Protein AF-0000000067716753 (afdb_homodimer)

Organism: Borreliella burgdorferi (strain ATCC 35210 / DSM 4680 / CIP 102532 / B31) (NCBI:txid224326)

Sequence (218 aa):
MELNEYQEKAKKTAKYKNKKEELILTTLGLAGETGEVVEKIKKLGRDKNYIIDDEYLISIKKELGDVLWYLSSLSNNLGITLEDVALTNLKKIQKRHENGTINGEGDDRMELNEYQEKAKKTAKYKNKKEELILTTLGLAGETGEVVEKIKKLGRDKNYIIDDEYLISIKKELGDVLWYLSSLSNNLGITLEDVALTNLKKIQKRHENGTINGEGDDR

pLDDT: mean 90.3, std 17.42, range [23.06, 98.94]

Secondary structure (DSSP, 8-state):
-BHHHHHHHH------SSHHHHHHHHHHHHHHHHHHHHHHHHHHHHHHTT---HHHHHHHHHHHHHHHHHHHHHHHHTT--HHHHHHHHHHHHHHHHHTT--SSS----/-BHHHHHHHH------SSHHHHHHHHHHHHHHHHHHHHHHHHHHHHHHTT---HHHHHHHHHHHHHHHHHHHHHHHHTT--HHHHHHHHHHHHHHHHHTT--SSS----

Solvent-accessible surface area (backbone atoms only — not comparable to full-atom values): 11950 Å² total; per-residue (Å²): 105,36,35,52,57,49,43,60,72,63,55,69,86,73,83,59,93,42,70,63,54,42,53,50,53,33,44,52,46,30,50,50,29,40,49,51,43,48,49,53,53,54,45,32,46,74,74,44,73,61,57,84,48,71,68,54,52,55,56,50,38,52,32,52,12,47,29,52,46,27,52,40,49,41,29,51,76,68,75,41,55,53,45,57,24,50,51,53,34,51,52,52,52,50,52,29,54,72,67,68,53,63,66,90,72,86,63,95,115,104,36,34,52,57,48,42,62,72,62,56,69,88,73,85,60,94,42,71,63,53,43,55,50,53,33,46,52,46,28,50,49,31,41,48,51,41,46,50,53,53,52,46,32,45,74,74,44,73,62,57,85,49,71,69,56,51,56,56,50,38,52,33,50,13,47,29,50,48,25,52,41,50,43,29,53,78,71,73,42,54,52,47,57,26,50,51,53,32,50,52,52,51,51,52,32,55,72,66,69,55,64,62,90,74,87,63,96,116

Nearest PDB structures (foldseek):
  2oig-assembly1_C  TM=6.784E-01  e=2.128E-02  Mus musculus
  3q84-assembly2_G  TM=6.202E-01  e=8.490E+00  Homo sapiens
  1i49-assembly1_B  TM=3.592E-01  e=4.391E+00  Homo sapiens
  6ixe-assembly1_A  TM=3.570E-01  e=8.036E+00  Homo sapiens
  2oig-assembly1_C  TM=6.785E-01  e=2.128E-02  Mus musculus

InterPro domains:
  IPR004518 NTP pyrophosphohydrolase MazG-like domain [PF03819] (26-99)
  IPR011379 NTP Pyrophosphohydrolase MazG-related, GP37 [PIRSF006639] (1-109)
  IPR011379 NTP Pyrophosphohydrolase MazG-related, GP37 [cd11541] (5-97)

Foldseek 3Di:
DDQQVCLVVLADPDDDPDLVRQLVVLVVQLVVLVVVLVVLQVCCCVPPVVDDDPVSVVVNVVSVVSNSSSVSSNCVSVVHGRVNVVVVVVVVCVVCVVVVVNDPDPPPD/DDQQVCLVVLADPDDDPDLVRQLVVLVVQLVVLVVVLVVLQVCCCVPPVVDDDPVSVVVNVVSVVSNSSSVSSNCVSVVHGRVNVVVVVVVVCVVCVVVVVNDPDPPPD

Radius of gyration: 16.97 Å; Cα contacts (8 Å, |Δi|>4): 220; chains: 2; bounding box: 51×44×36 Å

Structure (mmCIF, N/CA/C/O backbone):
data_AF-0000000067716753-model_v1
#
loop_
_entity.id
_entity.type
_entity.pdbx_description
1 polymer 'Gene 37 protein (Gp37)'
#
loop_
_atom_site.group_PDB
_atom_site.id
_atom_site.type_symbol
_atom_site.label_atom_id
_atom_site.label_alt_id
_atom_site.label_comp_id
_atom_site.label_asym_id
_atom_site.label_entity_id
_atom_site.label_seq_id
_atom_site.pdbx_PDB_ins_code
_atom_site.Cartn_x
_atom_site.Cartn_y
_atom_site.Cartn_z
_atom_site.occupancy
_atom_site.B_iso_or_equiv
_atom_site.auth_seq_id
_atom_site.auth_comp_id
_atom_site.auth_asym_id
_atom_site.auth_atom_id
_atom_site.pdbx_PDB_model_num
ATOM 1 N N . MET A 1 1 ? -5.422 4.445 -16.078 1 97.31 1 MET A N 1
ATOM 2 C CA . MET A 1 1 ? -5.707 5.488 -15.094 1 97.31 1 MET A CA 1
ATOM 3 C C . MET A 1 1 ? -4.418 6.012 -14.469 1 97.31 1 MET A C 1
ATOM 5 O O . MET A 1 1 ? -3.506 5.234 -14.172 1 97.31 1 MET A O 1
ATOM 9 N N . GLU A 1 2 ? -4.375 7.305 -14.297 1 98.62 2 GLU A N 1
ATOM 10 C CA . GLU A 1 2 ? -3.197 7.902 -13.672 1 98.62 2 GLU A CA 1
ATOM 11 C C . GLU A 1 2 ? -3.229 7.738 -12.156 1 98.62 2 GLU A C 1
ATOM 13 O O . GLU A 1 2 ? -4.301 7.73 -11.547 1 98.62 2 GLU A O 1
ATOM 18 N N . LEU A 1 3 ? -2.029 7.676 -11.578 1 98.81 3 LEU A N 1
ATOM 19 C CA . LEU A 1 3 ? -1.902 7.566 -10.125 1 98.81 3 LEU A CA 1
ATOM 20 C C . LEU A 1 3 ? -2.65 8.695 -9.43 1 98.81 3 LEU A C 1
ATOM 22 O O . LEU A 1 3 ? -3.447 8.453 -8.523 1 98.81 3 LEU A O 1
ATOM 26 N N . ASN A 1 4 ? -2.463 9.984 -9.891 1 98.62 4 ASN A N 1
ATOM 27 C CA . ASN A 1 4 ? -3.102 11.133 -9.25 1 98.62 4 ASN A CA 1
ATOM 28 C C . ASN A 1 4 ? -4.602 11.156 -9.523 1 98.62 4 ASN A C 1
ATOM 30 O O . ASN A 1 4 ?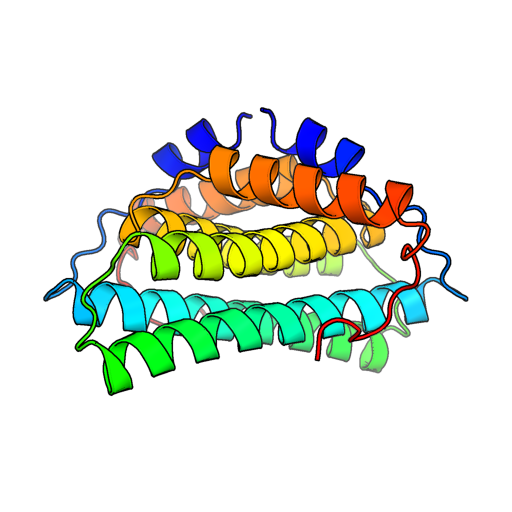 -5.379 11.633 -8.688 1 98.62 4 ASN A O 1
ATOM 34 N N . GLU A 1 5 ? -5.008 10.711 -10.648 1 98.38 5 GLU A N 1
ATOM 35 C CA . GLU A 1 5 ? -6.434 10.586 -10.93 1 98.38 5 GLU A CA 1
ATOM 36 C C . GLU A 1 5 ? -7.113 9.641 -9.953 1 98.38 5 GLU A C 1
ATOM 38 O O . GLU A 1 5 ? -8.18 9.953 -9.414 1 98.38 5 GLU A O 1
ATOM 43 N N . TYR A 1 6 ? -6.477 8.477 -9.734 1 98.56 6 TYR A N 1
ATOM 44 C CA . TYR A 1 6 ? -7.016 7.555 -8.742 1 98.56 6 TYR A CA 1
ATOM 45 C C . TYR A 1 6 ? -7.098 8.211 -7.367 1 98.56 6 TYR A C 1
ATOM 47 O O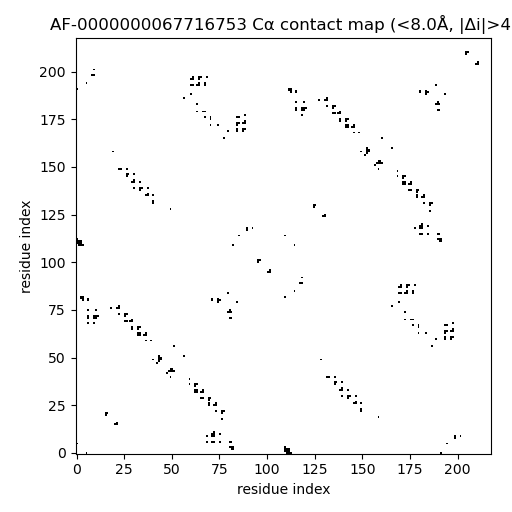 . TYR A 1 6 ? -8.117 8.117 -6.688 1 98.56 6 TYR A O 1
ATOM 55 N N . GLN A 1 7 ? -6.008 8.82 -6.988 1 98.19 7 GLN A N 1
ATOM 56 C CA . GLN A 1 7 ? -5.945 9.461 -5.676 1 98.19 7 GLN A CA 1
ATOM 57 C C . GLN A 1 7 ? -7.102 10.445 -5.488 1 98.19 7 GLN A C 1
ATOM 59 O O . GLN A 1 7 ? -7.727 10.477 -4.43 1 98.19 7 GLN A O 1
ATOM 64 N N . GLU A 1 8 ? -7.391 11.234 -6.461 1 97.06 8 GLU A N 1
ATOM 65 C CA . GLU A 1 8 ? -8.469 12.219 -6.398 1 97.06 8 GLU A CA 1
ATOM 66 C C . GLU A 1 8 ? -9.828 11.539 -6.324 1 97.06 8 GLU A C 1
ATOM 68 O O . GLU A 1 8 ? -10.688 11.938 -5.535 1 97.06 8 GLU A O 1
ATOM 73 N N . LYS A 1 9 ? -10.031 10.547 -7.09 1 96.31 9 LYS A N 1
ATOM 74 C CA . LYS A 1 9 ? -11.305 9.844 -7.129 1 96.31 9 LYS A CA 1
ATOM 75 C C . LYS A 1 9 ? -11.57 9.102 -5.82 1 96.31 9 LYS A C 1
ATOM 77 O O . LYS A 1 9 ? -12.719 8.961 -5.398 1 96.31 9 LYS A O 1
ATOM 82 N N . ALA A 1 10 ? -10.484 8.602 -5.262 1 95.44 10 ALA A N 1
ATOM 83 C CA . ALA A 1 10 ? -10.609 7.773 -4.066 1 95.44 10 ALA A CA 1
ATOM 84 C C . ALA A 1 10 ? -10.727 8.633 -2.812 1 95.44 10 ALA A C 1
ATOM 86 O O . ALA A 1 10 ? -11.031 8.125 -1.731 1 95.44 10 ALA A O 1
ATOM 87 N N . LYS A 1 11 ? -10.438 9.852 -3.037 1 92 11 LYS A N 1
ATOM 88 C CA . LYS A 1 11 ? -10.391 10.742 -1.882 1 92 11 LYS A CA 1
ATOM 89 C C . LYS A 1 11 ? -11.727 10.75 -1.142 1 92 11 LYS A C 1
ATOM 91 O O . LYS A 1 11 ? -12.781 10.906 -1.758 1 92 11 LYS A O 1
ATOM 96 N N . LYS A 1 12 ? -11.57 10.219 0.102 1 73.88 12 LYS A N 1
ATOM 97 C CA . LYS A 1 12 ? -12.766 10.219 0.938 1 73.88 12 LYS A CA 1
ATOM 98 C C . LYS A 1 12 ? -12.977 11.586 1.59 1 73.88 12 LYS A C 1
ATOM 100 O O . LYS A 1 12 ? -12.016 12.289 1.897 1 73.88 12 LYS A O 1
ATOM 105 N N . THR A 1 13 ? -14.195 11.844 1.697 1 64.75 13 THR A N 1
ATOM 106 C CA . THR A 1 13 ? -14.586 13.023 2.467 1 64.75 13 THR A CA 1
ATOM 107 C C . THR A 1 13 ? -14.648 12.695 3.957 1 64.75 13 THR A C 1
ATOM 109 O O . THR A 1 13 ? -15.641 13.008 4.621 1 64.75 13 THR A O 1
ATOM 112 N N . ALA A 1 14 ? -13.711 11.797 4.328 1 61.78 14 ALA A N 1
ATOM 113 C CA . ALA A 1 14 ? -13.805 11.453 5.746 1 61.78 14 ALA A CA 1
ATOM 114 C C . ALA A 1 14 ? -13.562 12.672 6.625 1 61.78 14 ALA A C 1
ATOM 116 O O . ALA A 1 14 ? -12.734 13.523 6.297 1 61.78 14 ALA A O 1
ATOM 117 N N . LYS A 1 15 ? -14.453 12.695 7.582 1 76.12 15 LYS A N 1
ATOM 118 C CA . LYS A 1 15 ? -14.328 13.766 8.57 1 76.12 15 LYS A CA 1
ATOM 119 C C . LYS A 1 15 ? -13.531 13.305 9.781 1 76.12 15 LYS A C 1
ATOM 121 O O . LYS A 1 15 ? -13.844 12.273 10.383 1 76.12 15 LYS A O 1
ATOM 126 N N . TYR A 1 16 ? -12.375 13.875 9.953 1 85.25 16 TYR A N 1
ATOM 127 C CA . TYR A 1 16 ? -11.57 13.656 11.148 1 85.25 16 TYR A CA 1
ATOM 128 C C . TYR A 1 16 ? -11.648 14.867 12.078 1 85.25 16 TYR A C 1
ATOM 130 O O . TYR A 1 16 ? -11.953 15.977 11.641 1 85.25 16 TYR A O 1
ATOM 138 N N . LYS A 1 17 ? -11.422 14.625 13.344 1 89.31 17 LYS A N 1
ATOM 139 C CA . LYS A 1 17 ? -11.469 15.703 14.328 1 89.31 17 LYS A CA 1
ATOM 140 C C . LYS A 1 17 ? -10.344 16.703 14.094 1 89.31 17 LYS A C 1
ATOM 142 O O . LYS A 1 17 ? -10.523 17.906 14.273 1 89.31 17 LYS A O 1
ATOM 147 N N . ASN A 1 18 ? -9.25 16.188 13.852 1 90.62 18 ASN A N 1
ATOM 148 C CA . ASN A 1 18 ? -8.078 17.016 13.586 1 90.62 18 ASN A CA 1
ATOM 149 C C . ASN A 1 18 ? -7.031 16.266 12.773 1 90.62 18 ASN A C 1
ATOM 151 O O . ASN A 1 18 ? -7.219 15.094 12.445 1 90.62 18 ASN A O 1
ATOM 155 N N . LYS A 1 19 ? -5.988 16.953 12.492 1 91.12 19 LYS A N 1
ATOM 156 C CA . LYS A 1 19 ? -4.922 16.422 11.656 1 91.12 19 LYS A CA 1
ATOM 157 C C . LYS A 1 19 ? -4.25 15.219 12.32 1 91.12 19 LYS A C 1
ATOM 159 O O . LYS A 1 19 ? -3.912 14.242 11.648 1 91.12 19 LYS A O 1
ATOM 164 N N . LYS A 1 20 ? -4.039 15.328 13.586 1 94.62 20 LYS A N 1
ATOM 165 C CA . LYS A 1 20 ? -3.432 14.234 14.336 1 94.62 20 LYS A CA 1
ATOM 166 C C . LYS A 1 20 ? -4.246 12.953 14.195 1 94.62 20 LYS A C 1
ATOM 168 O O . LYS A 1 20 ? -3.699 11.891 13.875 1 94.62 20 LYS A O 1
ATOM 173 N N . GLU A 1 21 ? -5.434 13.094 14.453 1 95.62 21 GLU A N 1
ATOM 174 C CA . GLU A 1 21 ? -6.316 11.93 14.367 1 95.62 21 GLU A CA 1
ATOM 175 C C . GLU A 1 21 ? -6.348 11.367 12.945 1 95.62 21 GLU A C 1
ATOM 177 O O . GLU A 1 21 ? -6.328 10.148 12.758 1 95.62 21 GLU A O 1
ATOM 182 N N . GLU A 1 22 ? -6.359 12.219 12.016 1 94.5 22 GLU A N 1
ATOM 183 C CA . GLU A 1 22 ? -6.383 11.836 10.609 1 94.5 22 GLU A CA 1
ATOM 184 C C . GLU A 1 22 ? -5.164 10.984 10.258 1 94.5 22 GLU A C 1
ATOM 186 O O . GLU A 1 22 ? -5.301 9.938 9.617 1 94.5 22 GLU A O 1
ATOM 191 N N . LEU A 1 23 ? -4.031 11.367 10.695 1 97.25 23 LEU A N 1
ATOM 192 C CA . LEU A 1 23 ? -2.791 10.656 10.414 1 97.25 23 LEU A CA 1
ATOM 193 C C . LEU A 1 23 ? -2.764 9.312 11.133 1 97.25 23 LEU A C 1
ATOM 195 O O . LEU A 1 23 ? -2.389 8.297 10.539 1 97.25 23 LEU A O 1
ATOM 199 N N . ILE A 1 24 ? -3.23 9.32 12.32 1 97.62 24 ILE A N 1
ATOM 200 C CA . ILE A 1 24 ? -3.189 8.109 13.125 1 97.62 24 ILE A CA 1
ATOM 201 C C . ILE A 1 24 ? -4.164 7.078 12.562 1 97.62 24 ILE A C 1
ATOM 203 O O . ILE A 1 24 ? -3.789 5.93 12.312 1 97.62 24 ILE A O 1
ATOM 207 N N . LEU A 1 25 ? -5.355 7.504 12.305 1 96.88 25 LEU A N 1
ATOM 208 C CA . LEU A 1 25 ? -6.387 6.559 11.891 1 96.88 25 LEU A CA 1
ATOM 209 C C . LEU A 1 25 ? -6.102 6.023 10.492 1 96.88 25 LEU A C 1
ATOM 211 O O . LEU A 1 25 ? -6.332 4.844 10.211 1 96.88 25 LEU A O 1
ATOM 215 N N . THR A 1 26 ? -5.668 6.832 9.602 1 97.31 26 THR A N 1
ATOM 216 C CA . THR A 1 26 ? -5.332 6.371 8.258 1 97.31 26 THR A CA 1
ATOM 217 C C . THR A 1 26 ? -4.156 5.402 8.297 1 97.31 26 THR A C 1
ATOM 219 O O . THR A 1 26 ? -4.133 4.41 7.562 1 97.31 26 THR A O 1
ATOM 222 N N . THR A 1 27 ? -3.201 5.691 9.141 1 98.56 27 THR A N 1
ATOM 223 C CA . THR A 1 27 ? -2.049 4.812 9.297 1 98.56 27 THR A CA 1
ATOM 224 C C . THR A 1 27 ? -2.473 3.459 9.867 1 98.56 27 THR A C 1
ATOM 226 O O . THR A 1 27 ? -2.029 2.412 9.391 1 98.56 27 THR A O 1
ATOM 229 N N . LEU A 1 28 ? -3.307 3.514 10.875 1 98.56 28 LEU A N 1
ATOM 230 C CA . LEU A 1 28 ? -3.82 2.273 11.445 1 98.56 28 LEU A CA 1
ATOM 231 C C . LEU A 1 28 ? -4.621 1.489 10.406 1 98.56 28 LEU A C 1
ATOM 233 O O . LEU A 1 28 ? -4.559 0.258 10.375 1 98.56 28 LEU A O 1
ATOM 237 N N . GLY A 1 29 ? -5.355 2.17 9.602 1 98.19 29 GLY A N 1
ATOM 238 C CA . GLY A 1 29 ? -6.07 1.529 8.508 1 98.19 29 GLY A CA 1
ATOM 239 C C . GLY A 1 29 ? -5.152 0.839 7.52 1 98.19 29 GLY A C 1
ATOM 240 O O . GLY A 1 29 ? -5.41 -0.294 7.113 1 98.19 29 GLY A O 1
ATOM 241 N N . LEU A 1 30 ? -4.117 1.504 7.148 1 98.75 30 LEU A N 1
ATOM 242 C CA . LEU A 1 30 ? -3.125 0.91 6.258 1 98.75 30 LEU A CA 1
ATOM 243 C C . LEU A 1 30 ? -2.57 -0.382 6.852 1 98.75 30 LEU A C 1
ATOM 245 O O . LEU A 1 30 ? -2.479 -1.397 6.156 1 98.75 30 LEU A O 1
ATOM 249 N N . ALA A 1 31 ? -2.223 -0.327 8.148 1 98.88 31 ALA A N 1
ATOM 250 C CA . ALA A 1 31 ? -1.721 -1.517 8.836 1 98.88 31 ALA A CA 1
ATOM 251 C C . ALA A 1 31 ? -2.773 -2.621 8.859 1 98.88 31 ALA A C 1
ATOM 253 O O . ALA A 1 31 ? -2.459 -3.791 8.633 1 98.88 31 ALA A O 1
ATOM 254 N N . GLY A 1 32 ? -4.004 -2.24 9.109 1 98.81 32 GLY A N 1
ATOM 255 C CA . GLY A 1 32 ? -5.094 -3.205 9.148 1 98.81 32 GLY A CA 1
ATOM 256 C C . GLY A 1 32 ? -5.301 -3.922 7.828 1 98.81 32 GLY A C 1
ATOM 257 O O . GLY A 1 32 ? -5.344 -5.152 7.785 1 98.81 32 GLY A O 1
ATOM 258 N N . GLU A 1 33 ? -5.414 -3.176 6.75 1 98.88 33 GLU A N 1
ATOM 259 C CA . GLU A 1 33 ? -5.645 -3.764 5.434 1 98.88 33 GLU A CA 1
ATOM 260 C C . GLU A 1 33 ? -4.445 -4.594 4.98 1 98.88 33 GLU A C 1
ATOM 262 O O . GLU A 1 33 ? -4.605 -5.598 4.285 1 98.88 33 GLU A O 1
ATOM 267 N N . THR A 1 34 ? -3.24 -4.137 5.344 1 98.94 34 THR A N 1
ATOM 268 C CA . THR A 1 34 ? -2.061 -4.953 5.074 1 98.94 34 THR A CA 1
ATOM 269 C C . THR A 1 34 ? -2.15 -6.289 5.805 1 98.94 34 THR A C 1
ATOM 271 O O . THR A 1 34 ? -1.819 -7.332 5.242 1 98.94 34 THR A O 1
ATOM 274 N N . GLY A 1 35 ? -2.549 -6.211 7.035 1 98.88 35 GLY A N 1
ATOM 275 C CA . GLY A 1 35 ? -2.777 -7.441 7.773 1 98.88 35 GLY A CA 1
ATOM 276 C C . GLY A 1 35 ? -3.758 -8.375 7.094 1 98.88 35 GLY A C 1
ATOM 277 O O . GLY A 1 35 ? -3.578 -9.594 7.113 1 98.88 35 GLY A O 1
ATOM 278 N N . GLU A 1 36 ? -4.816 -7.828 6.523 1 98.94 36 GLU A N 1
ATOM 279 C CA . GLU A 1 36 ? -5.789 -8.648 5.809 1 98.94 36 GLU A CA 1
ATOM 280 C C . GLU A 1 36 ? -5.16 -9.305 4.582 1 98.94 36 GLU A C 1
ATOM 282 O O . GLU A 1 36 ? -5.477 -10.453 4.258 1 98.94 36 GLU A O 1
ATOM 287 N N . VAL A 1 37 ? -4.297 -8.656 3.896 1 98.88 37 VAL A N 1
ATOM 288 C CA . VAL A 1 37 ? -3.58 -9.242 2.77 1 98.88 37 VAL A CA 1
ATOM 289 C C . VAL A 1 37 ? -2.707 -10.398 3.26 1 98.88 37 VAL A C 1
ATOM 291 O O . VAL A 1 37 ? -2.713 -11.484 2.674 1 98.88 37 VAL A O 1
ATOM 294 N N . VAL A 1 38 ? -1.957 -10.172 4.359 1 98.88 38 VAL A N 1
ATOM 295 C CA . VAL A 1 38 ? -1.1 -11.203 4.941 1 98.88 38 VAL A CA 1
ATOM 296 C C . VAL A 1 38 ? -1.93 -12.438 5.285 1 98.88 38 VAL A C 1
ATOM 298 O O . VAL A 1 38 ? -1.548 -13.562 4.949 1 98.88 38 VAL A O 1
ATOM 301 N N . GLU A 1 39 ? -3.029 -12.195 5.871 1 98.75 39 GLU A N 1
ATOM 302 C CA . GLU A 1 39 ? -3.914 -13.289 6.262 1 98.75 39 GLU A CA 1
ATOM 303 C C . GLU A 1 39 ? -4.391 -14.078 5.043 1 98.75 39 GLU A C 1
ATOM 305 O O . GLU A 1 39 ? -4.465 -15.305 5.082 1 98.75 39 GLU A O 1
ATOM 310 N N . LYS A 1 40 ? -4.754 -13.375 3.988 1 98.62 40 LYS A N 1
ATOM 311 C CA . LYS A 1 40 ? -5.246 -14.039 2.781 1 98.62 40 LYS A CA 1
ATOM 312 C C . LYS A 1 40 ? -4.16 -14.906 2.152 1 98.62 40 LYS A C 1
ATOM 314 O O . LYS A 1 40 ? -4.438 -16.016 1.694 1 98.62 40 LYS A O 1
ATOM 319 N N . ILE A 1 41 ? -2.955 -14.438 2.146 1 98.69 41 ILE A N 1
ATOM 320 C CA . ILE A 1 41 ? -1.854 -15.219 1.587 1 98.69 41 ILE A CA 1
ATOM 321 C C . ILE A 1 41 ? -1.566 -16.422 2.48 1 98.69 41 ILE A C 1
ATOM 323 O O . ILE A 1 41 ? -1.346 -17.531 1.985 1 98.69 41 ILE A O 1
ATOM 327 N N . LYS A 1 42 ? -1.54 -16.203 3.812 1 98.19 42 LYS A N 1
ATOM 328 C CA . LYS A 1 42 ? -1.362 -17.297 4.762 1 98.19 42 LYS A CA 1
ATOM 329 C C . LYS A 1 42 ? -2.402 -18.391 4.535 1 98.19 42 LYS A C 1
ATOM 331 O O . LYS A 1 42 ? -2.064 -19.578 4.484 1 98.19 42 LYS A O 1
ATOM 336 N N . LYS A 1 43 ? -3.621 -17.984 4.297 1 97.94 43 LYS A N 1
ATOM 337 C CA . LYS A 1 43 ? -4.707 -18.938 4.09 1 97.94 43 LYS A CA 1
ATOM 338 C C . LYS A 1 43 ? -4.555 -19.672 2.76 1 97.94 43 LYS A C 1
ATOM 340 O O . LYS A 1 43 ? -4.914 -20.844 2.646 1 97.94 43 LYS A O 1
ATOM 345 N N . LEU A 1 44 ? -4.105 -18.953 1.795 1 97.62 44 LEU A N 1
ATOM 346 C CA . LEU A 1 44 ? -3.848 -19.578 0.503 1 97.62 44 LEU A CA 1
ATOM 347 C C . LEU A 1 44 ? -2.875 -20.75 0.648 1 97.62 44 LEU A C 1
ATOM 349 O O . LEU A 1 44 ? -3.078 -21.812 0.055 1 97.62 44 LEU A O 1
ATOM 353 N N . GLY A 1 45 ? -1.8 -20.531 1.393 1 96.06 45 GLY A N 1
ATOM 354 C CA . GLY A 1 45 ? -0.831 -21.594 1.647 1 96.06 45 GLY A CA 1
ATOM 355 C C . GLY A 1 45 ? -1.394 -22.719 2.477 1 96.06 45 GLY A C 1
ATOM 356 O O . GLY A 1 45 ? -1.2 -23.891 2.143 1 96.06 45 GLY A O 1
ATOM 357 N N . ARG A 1 46 ? -2.102 -22.406 3.467 1 95.25 46 ARG A N 1
ATOM 358 C CA . ARG A 1 46 ? -2.629 -23.391 4.418 1 95.25 46 ARG A CA 1
ATOM 359 C C . ARG A 1 46 ? -3.713 -24.25 3.779 1 95.25 46 ARG A C 1
ATOM 361 O O . ARG A 1 46 ? -3.715 -25.469 3.938 1 95.25 46 ARG A O 1
ATOM 368 N N . ASP A 1 47 ? -4.531 -23.625 2.939 1 96.31 47 ASP A N 1
ATOM 369 C CA . ASP A 1 47 ? -5.758 -24.281 2.523 1 96.31 47 ASP A CA 1
ATOM 370 C C . ASP A 1 47 ? -5.664 -24.766 1.074 1 96.31 47 ASP A C 1
ATOM 372 O O . ASP A 1 47 ? -6.363 -25.688 0.671 1 96.31 47 ASP A O 1
ATOM 376 N N . LYS A 1 48 ? -4.824 -24.172 0.283 1 95.69 48 LYS A N 1
ATOM 377 C CA . LYS A 1 48 ? -4.883 -24.438 -1.152 1 95.69 48 LYS A CA 1
ATOM 378 C C . LYS A 1 48 ? -3.488 -24.656 -1.728 1 95.69 48 LYS A C 1
ATOM 380 O O . LYS A 1 48 ? -3.297 -24.609 -2.945 1 95.69 48 LYS A O 1
ATOM 385 N N . ASN A 1 49 ? -2.455 -24.797 -0.903 1 95.38 49 ASN A N 1
ATOM 386 C CA . ASN A 1 49 ? -1.078 -25.031 -1.323 1 95.38 49 ASN A CA 1
ATOM 387 C C . ASN A 1 49 ? -0.623 -24.016 -2.363 1 95.38 49 ASN A C 1
ATOM 389 O O . ASN A 1 49 ? -0.01 -24.375 -3.369 1 95.38 49 ASN A O 1
ATOM 393 N N . TYR A 1 50 ? -1.088 -22.766 -2.189 1 95 50 TYR A N 1
ATOM 394 C CA . TYR A 1 50 ? -0.707 -21.609 -2.994 1 95 50 TYR A CA 1
ATOM 395 C C . TYR A 1 50 ? -1.206 -21.75 -4.426 1 95 50 TYR A C 1
ATOM 397 O O . TYR A 1 50 ? -0.621 -21.188 -5.355 1 95 50 TYR A O 1
ATOM 405 N N . ILE A 1 51 ? -2.199 -22.578 -4.609 1 95.44 51 ILE A N 1
ATOM 406 C CA . ILE A 1 51 ? -2.906 -22.625 -5.883 1 95.44 51 ILE A CA 1
ATOM 407 C C . ILE A 1 51 ? -3.973 -21.531 -5.922 1 95.44 51 ILE A C 1
ATOM 409 O O . ILE A 1 51 ? -4.855 -21.484 -5.066 1 95.44 51 ILE A O 1
ATOM 413 N N . ILE A 1 52 ? -3.908 -20.703 -6.969 1 96.44 52 ILE A N 1
ATOM 414 C CA . ILE A 1 52 ? -4.766 -19.516 -7.059 1 96.44 52 ILE A CA 1
ATOM 415 C C . ILE A 1 52 ? -5.938 -19.797 -7.996 1 96.44 52 ILE A C 1
ATOM 417 O O . ILE A 1 52 ? -5.734 -20.188 -9.148 1 96.44 52 ILE A O 1
ATOM 421 N N . ASP A 1 53 ? -7.125 -19.641 -7.449 1 96.44 53 ASP A N 1
ATOM 422 C CA . ASP A 1 53 ? -8.305 -19.719 -8.312 1 96.44 53 ASP A CA 1
ATOM 423 C C . ASP A 1 53 ? -8.992 -18.359 -8.422 1 96.44 53 ASP A C 1
ATOM 425 O O . ASP A 1 53 ? -8.562 -17.391 -7.797 1 96.44 53 ASP A O 1
ATOM 429 N N . ASP A 1 54 ? -10.039 -18.328 -9.211 1 96.44 54 ASP A N 1
ATOM 430 C CA . ASP A 1 54 ? -10.695 -17.062 -9.516 1 96.44 54 ASP A CA 1
ATOM 431 C C . ASP A 1 54 ? -11.305 -16.438 -8.266 1 96.44 54 ASP A C 1
ATOM 433 O O . ASP A 1 54 ? -11.258 -15.211 -8.094 1 96.44 54 ASP A O 1
ATOM 437 N N . GLU A 1 55 ? -11.875 -17.234 -7.457 1 96.69 55 GLU A N 1
ATOM 438 C CA . GLU A 1 55 ? -12.492 -16.734 -6.23 1 96.69 55 GLU A CA 1
ATOM 439 C C . GLU A 1 55 ? -11.453 -16.094 -5.312 1 96.69 55 GLU A C 1
ATOM 441 O O . GLU A 1 55 ? -11.703 -15.039 -4.727 1 96.69 55 GLU A O 1
ATOM 446 N N . TYR A 1 56 ? -10.352 -16.734 -5.184 1 97.62 56 TYR A N 1
ATOM 447 C CA . TYR A 1 56 ? -9.281 -16.172 -4.371 1 97.62 56 TYR A CA 1
ATOM 448 C C . TYR A 1 56 ? -8.781 -14.859 -4.949 1 97.62 56 TYR A C 1
ATOM 450 O O . TYR A 1 56 ? -8.562 -13.891 -4.211 1 97.62 56 TYR A O 1
ATOM 458 N N . LEU A 1 57 ? -8.594 -14.82 -6.262 1 97.75 57 LEU A N 1
ATOM 459 C CA . LEU A 1 57 ? -8.078 -13.625 -6.926 1 97.75 57 LEU A CA 1
ATOM 460 C C . LEU A 1 57 ? -9.008 -12.438 -6.695 1 97.75 57 LEU A C 1
ATOM 462 O O . LEU A 1 57 ? -8.547 -11.32 -6.445 1 97.75 57 LEU A O 1
ATOM 466 N N . ILE A 1 58 ? -10.281 -12.711 -6.734 1 97.44 58 ILE A N 1
ATOM 467 C CA . ILE A 1 58 ? -11.258 -11.656 -6.488 1 97.44 58 ILE A CA 1
ATOM 468 C C . ILE A 1 58 ? -11.125 -11.156 -5.051 1 97.44 58 ILE A C 1
ATOM 470 O O . ILE A 1 58 ? -11.109 -9.945 -4.812 1 97.44 58 ILE A O 1
ATOM 474 N N . SER A 1 59 ? -11 -12.047 -4.145 1 97.88 59 SER A N 1
ATOM 475 C CA . SER A 1 59 ? -10.945 -11.719 -2.725 1 97.88 59 SER A CA 1
ATOM 476 C C . SER A 1 59 ? -9.68 -10.945 -2.381 1 97.88 59 SER A C 1
ATOM 478 O O . SER A 1 59 ? -9.727 -9.953 -1.65 1 97.88 59 SER A O 1
ATOM 480 N N . ILE A 1 60 ? -8.57 -11.383 -2.939 1 98.69 60 ILE A N 1
ATOM 481 C CA . ILE A 1 60 ? -7.309 -10.75 -2.582 1 98.69 60 ILE A CA 1
ATOM 482 C C . ILE A 1 60 ? -7.203 -9.391 -3.271 1 98.69 60 ILE A C 1
ATOM 484 O O . ILE A 1 60 ? -6.625 -8.453 -2.721 1 98.69 60 ILE A O 1
ATOM 488 N N . LYS A 1 61 ? -7.734 -9.25 -4.426 1 98.62 61 LYS A N 1
ATOM 489 C CA . LYS A 1 61 ? -7.738 -7.977 -5.141 1 98.62 61 LYS A CA 1
ATOM 490 C C . LYS A 1 61 ? -8.461 -6.895 -4.34 1 98.62 61 LYS A C 1
ATOM 492 O O . LYS A 1 61 ? -8.039 -5.738 -4.332 1 98.62 61 LYS A O 1
ATOM 497 N N . LYS A 1 62 ? -9.531 -7.277 -3.672 1 98.44 62 LYS A N 1
ATOM 498 C CA . LYS A 1 62 ? -10.258 -6.344 -2.812 1 98.44 62 LYS A CA 1
ATOM 499 C C . LYS A 1 62 ? -9.359 -5.828 -1.688 1 98.44 62 LYS A C 1
ATOM 501 O O . LYS A 1 62 ? -9.336 -4.625 -1.408 1 98.44 62 LYS A O 1
ATOM 506 N N . GLU A 1 63 ? -8.633 -6.715 -1.074 1 98.81 63 GLU A N 1
ATOM 507 C CA . GLU A 1 63 ? -7.75 -6.332 0.025 1 98.81 63 GLU A CA 1
ATOM 508 C C . GLU A 1 63 ? -6.598 -5.457 -0.468 1 98.81 63 GLU A C 1
ATOM 510 O O . GLU A 1 63 ? -6.215 -4.496 0.198 1 98.81 63 GLU A O 1
ATOM 515 N N . LEU A 1 64 ? -6.062 -5.844 -1.627 1 98.88 64 LEU A N 1
ATOM 516 C CA . LEU A 1 64 ? -5.016 -5.016 -2.217 1 98.88 64 LEU A CA 1
ATOM 517 C C . LEU A 1 64 ? -5.543 -3.623 -2.543 1 98.88 64 LEU A C 1
ATOM 519 O O . LEU A 1 64 ? -4.836 -2.629 -2.354 1 98.88 64 LEU A O 1
ATOM 523 N N . GLY A 1 65 ? -6.777 -3.59 -3.014 1 98.81 65 GLY A N 1
ATOM 524 C CA . GLY A 1 65 ? -7.422 -2.309 -3.25 1 98.81 65 GLY A CA 1
ATOM 525 C C . GLY A 1 65 ? -7.555 -1.467 -1.994 1 98.81 65 GLY A C 1
ATOM 526 O O . GLY A 1 65 ? -7.359 -0.25 -2.033 1 98.81 65 GLY A O 1
ATOM 527 N N . ASP A 1 66 ? -7.871 -2.094 -0.915 1 98.69 66 ASP A N 1
ATOM 528 C CA . ASP A 1 66 ? -7.996 -1.371 0.347 1 98.69 66 ASP A CA 1
ATOM 529 C C . ASP A 1 66 ? -6.641 -0.86 0.825 1 98.69 66 ASP A C 1
ATOM 531 O O . ASP A 1 66 ? -6.547 0.228 1.398 1 98.69 66 ASP A O 1
ATOM 535 N N . VAL A 1 67 ? -5.598 -1.617 0.638 1 98.88 67 VAL A N 1
ATOM 536 C CA . VAL A 1 67 ? -4.254 -1.144 0.946 1 98.88 67 VAL A CA 1
ATOM 537 C C . VAL A 1 67 ? -3.932 0.083 0.096 1 98.88 67 VAL A C 1
ATOM 539 O O . VAL A 1 67 ? -3.457 1.098 0.613 1 98.88 67 VAL A O 1
ATOM 542 N N . LEU A 1 68 ? -4.195 -0.002 -1.191 1 98.81 68 LEU A N 1
ATOM 543 C CA . LEU A 1 68 ? -3.959 1.122 -2.09 1 98.81 68 LEU A CA 1
ATOM 544 C C . LEU A 1 68 ? -4.746 2.35 -1.646 1 98.81 68 LEU A C 1
ATOM 546 O O . LEU A 1 68 ? -4.242 3.473 -1.708 1 98.81 68 LEU A O 1
ATOM 550 N N . TRP A 1 69 ? -5.926 2.141 -1.157 1 98.38 69 TRP A N 1
ATOM 551 C CA . TRP A 1 69 ? -6.785 3.236 -0.722 1 98.38 69 TRP A CA 1
ATOM 552 C C . TRP A 1 69 ? -6.195 3.941 0.496 1 98.38 69 TRP A C 1
ATOM 554 O O . TRP A 1 69 ? -6.125 5.172 0.535 1 98.38 69 TRP A O 1
ATOM 564 N N . TYR A 1 70 ? -5.73 3.178 1.41 1 98.19 70 TYR A N 1
ATOM 565 C CA . TYR A 1 70 ? -5.172 3.791 2.611 1 98.19 70 TYR A CA 1
ATOM 566 C C . TYR A 1 70 ? -3.838 4.461 2.311 1 98.19 70 TYR A C 1
ATOM 568 O O . TYR A 1 70 ? -3.504 5.488 2.906 1 98.19 70 TYR A O 1
ATOM 576 N N . LEU A 1 71 ? -3.072 3.828 1.411 1 98.69 71 LEU A N 1
ATOM 577 C CA . LEU A 1 71 ? -1.845 4.469 0.949 1 98.69 71 LEU A CA 1
ATOM 578 C C . LEU A 1 71 ? -2.143 5.824 0.317 1 98.69 71 LEU A C 1
ATOM 580 O O . LEU A 1 71 ? -1.478 6.816 0.624 1 98.69 71 LEU A O 1
ATOM 584 N N . SER A 1 72 ? -3.127 5.855 -0.483 1 98.12 72 SER A N 1
ATOM 585 C CA . SER A 1 72 ? -3.562 7.074 -1.157 1 98.12 72 SER A CA 1
ATOM 586 C C . SER A 1 72 ? -4.086 8.102 -0.158 1 98.12 72 SER A C 1
ATOM 588 O O . SER A 1 72 ? -3.742 9.281 -0.238 1 98.12 72 SER A O 1
ATOM 590 N N . SER A 1 73 ? -4.879 7.668 0.811 1 97.06 73 SER A N 1
ATOM 591 C CA . SER A 1 73 ? -5.477 8.539 1.817 1 97.06 73 SER A CA 1
ATOM 592 C C . SER A 1 73 ? -4.406 9.148 2.719 1 97.06 73 SER A C 1
ATOM 594 O O . SER A 1 73 ? -4.449 10.344 3.02 1 97.06 73 SER A O 1
ATOM 596 N N . LEU A 1 74 ? -3.484 8.328 3.08 1 97.75 74 LEU A N 1
ATOM 597 C CA . LEU A 1 74 ? -2.402 8.836 3.916 1 97.75 74 LEU A CA 1
ATOM 598 C C . LEU A 1 74 ? -1.551 9.844 3.15 1 97.75 74 LEU A C 1
ATOM 600 O O . LEU A 1 74 ? -1.14 10.867 3.703 1 97.75 74 LEU A O 1
ATOM 604 N N . SER A 1 75 ? -1.278 9.547 1.875 1 98 75 SER A N 1
ATOM 605 C CA . SER A 1 75 ? -0.567 10.492 1.025 1 98 75 SER A CA 1
ATOM 606 C C . SER A 1 75 ? -1.297 11.836 0.959 1 98 75 SER A C 1
ATOM 608 O O . SER A 1 75 ? -0.678 12.891 1.089 1 98 75 SER A O 1
ATOM 610 N N . ASN A 1 76 ? -2.607 11.781 0.864 1 96.12 76 ASN A N 1
ATOM 611 C CA . ASN A 1 76 ? -3.414 12.992 0.891 1 96.12 76 ASN A CA 1
ATOM 612 C C . ASN A 1 76 ? -3.227 13.758 2.197 1 96.12 76 ASN A C 1
ATOM 614 O O . ASN A 1 76 ? -3.025 14.977 2.186 1 96.12 76 ASN A O 1
ATOM 618 N N . ASN A 1 77 ? -3.291 13.039 3.264 1 95.06 77 ASN A N 1
ATOM 619 C CA . ASN A 1 77 ? -3.219 13.648 4.586 1 95.06 77 ASN A CA 1
ATOM 620 C C . ASN A 1 77 ? -1.846 14.266 4.848 1 95.06 77 ASN A C 1
ATOM 622 O O . ASN A 1 77 ? -1.71 15.164 5.68 1 95.06 77 ASN A O 1
ATOM 626 N N . LEU A 1 78 ? -0.891 13.828 4.09 1 97.12 78 LEU A N 1
ATOM 627 C CA . LEU A 1 78 ? 0.472 14.328 4.227 1 97.12 78 LEU A CA 1
ATOM 628 C C . LEU A 1 78 ? 0.764 15.398 3.188 1 97.12 78 LEU A C 1
ATOM 630 O O . LEU A 1 78 ? 1.848 15.992 3.184 1 97.12 78 LEU A O 1
ATOM 634 N N . GLY A 1 79 ? -0.201 15.594 2.275 1 96.19 79 GLY A N 1
ATOM 635 C CA . GLY A 1 79 ? -0.016 16.578 1.229 1 96.19 79 GLY A CA 1
ATOM 636 C C . GLY A 1 79 ? 0.886 16.109 0.106 1 96.19 79 GLY A C 1
ATOM 637 O O . GLY A 1 79 ? 1.549 16.906 -0.55 1 96.19 79 GLY A O 1
ATOM 638 N N . ILE A 1 80 ? 0.946 14.828 -0.084 1 97.62 80 ILE A N 1
ATOM 639 C CA . ILE A 1 80 ? 1.782 14.188 -1.093 1 97.62 80 ILE A CA 1
ATOM 640 C C . ILE A 1 80 ? 0.901 13.555 -2.166 1 97.62 80 ILE A C 1
ATOM 642 O O . ILE A 1 80 ? -0.137 12.961 -1.856 1 97.62 80 ILE A O 1
ATOM 646 N N . THR A 1 81 ? 1.399 13.648 -3.426 1 98.44 81 THR A N 1
ATOM 647 C CA . THR A 1 81 ? 0.655 12.969 -4.48 1 98.44 81 THR A CA 1
ATOM 648 C C . THR A 1 81 ? 1.153 11.539 -4.66 1 98.44 81 THR A C 1
ATOM 650 O O . THR A 1 81 ? 2.32 11.25 -4.387 1 98.44 81 THR A O 1
ATOM 653 N N . LEU A 1 82 ? 0.326 10.68 -5.16 1 98.62 82 LEU A N 1
ATOM 654 C CA . LEU A 1 82 ? 0.736 9.312 -5.441 1 98.62 82 LEU A CA 1
ATOM 655 C C . LEU A 1 82 ? 1.808 9.273 -6.527 1 98.62 82 LEU A C 1
ATOM 657 O O . LEU A 1 82 ? 2.697 8.422 -6.496 1 98.62 82 LEU A O 1
ATOM 661 N N . GLU A 1 83 ? 1.63 10.156 -7.461 1 98.81 83 GLU A N 1
ATOM 662 C CA . GLU A 1 83 ? 2.654 10.211 -8.5 1 98.81 83 GLU A CA 1
ATOM 663 C C . GLU A 1 83 ? 4.027 10.523 -7.902 1 98.81 83 GLU A C 1
ATOM 665 O O . GLU A 1 83 ? 5.031 9.922 -8.305 1 98.81 83 GLU A O 1
ATOM 670 N N . ASP A 1 84 ? 4.039 11.484 -6.969 1 98.5 84 ASP A N 1
ATOM 671 C CA . ASP A 1 84 ? 5.301 11.805 -6.309 1 98.5 84 ASP A CA 1
ATOM 672 C C . ASP A 1 84 ? 5.852 10.602 -5.551 1 98.5 84 ASP A C 1
ATOM 674 O O . ASP A 1 84 ? 7.062 10.367 -5.543 1 98.5 84 ASP A O 1
ATOM 678 N N . VAL A 1 85 ? 5.023 9.859 -4.879 1 98.75 85 VAL A N 1
ATOM 679 C CA . VAL A 1 85 ? 5.41 8.633 -4.188 1 98.75 85 VAL A CA 1
ATOM 680 C C . VAL A 1 85 ? 6.02 7.652 -5.184 1 98.75 85 VAL A C 1
ATOM 682 O O . VAL A 1 85 ? 7.094 7.098 -4.938 1 98.75 85 VAL A O 1
ATOM 685 N N . ALA A 1 86 ? 5.398 7.461 -6.309 1 98.75 86 ALA A N 1
ATOM 686 C CA . ALA A 1 86 ? 5.832 6.523 -7.34 1 98.75 86 ALA A CA 1
ATOM 687 C C . ALA A 1 86 ? 7.176 6.941 -7.934 1 98.75 86 ALA A C 1
ATOM 689 O O . ALA A 1 86 ? 8.078 6.113 -8.086 1 98.75 86 ALA A O 1
ATOM 690 N N . LEU A 1 87 ? 7.254 8.172 -8.258 1 98.38 87 LEU A N 1
ATOM 691 C CA . LEU A 1 87 ? 8.484 8.68 -8.859 1 98.38 87 LEU A CA 1
ATOM 692 C C . LEU A 1 87 ? 9.648 8.562 -7.883 1 98.38 87 LEU A C 1
ATOM 694 O O . LEU A 1 87 ? 10.766 8.211 -8.281 1 98.38 87 LEU A O 1
ATOM 698 N N . THR A 1 88 ? 9.438 8.93 -6.637 1 98.12 88 THR A N 1
ATOM 699 C CA . THR A 1 88 ? 10.461 8.773 -5.609 1 98.12 88 THR A CA 1
ATOM 700 C C . THR A 1 88 ? 10.938 7.328 -5.527 1 98.12 88 THR A C 1
ATOM 702 O O . THR A 1 88 ? 12.133 7.066 -5.418 1 98.12 88 THR A O 1
ATOM 705 N N . ASN A 1 89 ? 10.008 6.422 -5.582 1 98 89 ASN A N 1
ATOM 706 C CA . ASN A 1 89 ? 10.344 5.004 -5.527 1 98 89 ASN A CA 1
ATOM 707 C C . ASN A 1 89 ? 11.164 4.574 -6.738 1 98 89 ASN A C 1
ATOM 709 O O . ASN A 1 89 ? 12.148 3.846 -6.598 1 98 89 ASN A O 1
ATOM 713 N N . LEU A 1 90 ? 10.766 4.945 -7.918 1 97.44 90 LEU A N 1
ATOM 714 C CA . LEU A 1 90 ? 11.477 4.574 -9.133 1 97.44 90 LEU A CA 1
ATOM 715 C C . LEU A 1 90 ? 12.914 5.102 -9.102 1 97.44 90 LEU A C 1
ATOM 717 O O . LEU A 1 90 ? 13.836 4.414 -9.539 1 97.44 90 LEU A O 1
ATOM 721 N N . LYS A 1 91 ? 13.055 6.297 -8.625 1 96.5 91 LYS A N 1
ATOM 722 C CA . LYS A 1 91 ? 14.391 6.867 -8.492 1 96.5 91 LYS A CA 1
ATOM 723 C C . LYS A 1 91 ? 15.25 6.035 -7.535 1 96.5 91 LYS A C 1
ATOM 725 O O . LYS A 1 91 ? 16.438 5.816 -7.789 1 96.5 91 LYS A O 1
ATOM 730 N N . LYS A 1 92 ? 14.656 5.668 -6.453 1 95 92 LYS A N 1
ATOM 731 C CA . LYS A 1 92 ? 15.352 4.832 -5.473 1 95 92 LYS A CA 1
ATOM 732 C C . LYS A 1 92 ? 15.797 3.514 -6.094 1 95 92 LYS A C 1
ATOM 734 O O . LYS A 1 92 ? 16.922 3.066 -5.871 1 95 92 LYS A O 1
ATOM 739 N N . ILE A 1 93 ? 14.945 2.867 -6.855 1 92.12 93 ILE A N 1
ATOM 740 C CA . ILE A 1 93 ? 15.242 1.604 -7.523 1 92.12 93 ILE A CA 1
ATOM 741 C C . ILE A 1 93 ? 16.375 1.799 -8.516 1 92.12 93 ILE A C 1
ATOM 743 O O . ILE A 1 93 ? 17.281 0.964 -8.609 1 92.12 93 ILE A O 1
ATOM 747 N N . GLN A 1 94 ? 16.25 2.822 -9.242 1 91.69 94 GLN A N 1
ATOM 748 C CA . GLN A 1 94 ? 17.281 3.113 -10.234 1 91.69 94 GLN A CA 1
ATOM 749 C C . GLN A 1 94 ? 18.641 3.299 -9.57 1 91.69 94 GLN A C 1
ATOM 751 O O . GLN A 1 94 ? 19.656 2.812 -10.078 1 91.69 94 GLN A O 1
ATOM 756 N N . LYS A 1 95 ? 18.641 4.012 -8.5 1 91.56 95 LYS A N 1
ATOM 757 C CA . LYS A 1 95 ? 19.875 4.254 -7.773 1 91.56 95 LYS A CA 1
ATOM 758 C C . LYS A 1 95 ? 20.469 2.951 -7.242 1 91.56 95 LYS A C 1
ATOM 760 O O . LYS A 1 95 ? 21.688 2.77 -7.246 1 91.56 95 LYS A O 1
ATOM 765 N N . ARG A 1 96 ? 19.641 2.074 -6.805 1 87.12 96 ARG A N 1
ATOM 766 C CA . ARG A 1 96 ? 20.078 0.777 -6.305 1 87.12 96 ARG A CA 1
ATOM 767 C C . ARG A 1 96 ? 20.688 -0.059 -7.422 1 87.12 96 ARG A C 1
ATOM 769 O O . ARG A 1 96 ? 21.656 -0.79 -7.195 1 87.12 96 ARG A O 1
ATOM 776 N N . HIS A 1 97 ? 20.156 -0.031 -8.586 1 83.12 97 HIS A N 1
ATOM 777 C CA . HIS A 1 97 ? 20.688 -0.749 -9.742 1 83.12 97 HIS A CA 1
ATOM 778 C C . HIS A 1 97 ? 22.047 -0.196 -10.172 1 83.12 97 HIS A C 1
ATOM 780 O O . HIS A 1 97 ? 22.953 -0.959 -10.508 1 83.12 97 HIS A O 1
ATOM 786 N N . GLU A 1 98 ? 22.141 0.986 -10.141 1 83.69 98 GLU A N 1
ATOM 787 C CA . GLU A 1 98 ? 23.391 1.63 -10.547 1 83.69 98 GLU A CA 1
ATOM 788 C C . GLU A 1 98 ? 24.516 1.337 -9.555 1 83.69 98 GLU A C 1
ATOM 790 O O . GLU A 1 98 ? 25.672 1.192 -9.945 1 83.69 98 GLU A O 1
ATOM 795 N N . ASN A 1 99 ? 24.125 1.322 -8.305 1 78.38 99 ASN A N 1
ATOM 796 C CA . ASN A 1 99 ? 25.141 1.101 -7.273 1 78.38 99 ASN A CA 1
ATOM 797 C C . ASN A 1 99 ? 25.469 -0.381 -7.125 1 78.38 99 ASN A C 1
ATOM 799 O O . ASN A 1 99 ? 26.406 -0.742 -6.41 1 78.38 99 ASN A O 1
ATOM 803 N N . GLY A 1 100 ? 24.984 -1.214 -8.031 1 64.69 100 GLY A N 1
ATOM 804 C CA . GLY A 1 100 ? 25.234 -2.645 -7.926 1 64.69 100 GLY A CA 1
ATOM 805 C C . GLY A 1 100 ? 24.594 -3.268 -6.695 1 64.69 100 GLY A C 1
ATOM 806 O O . GLY A 1 100 ? 25.016 -4.332 -6.242 1 64.69 100 GLY A O 1
ATOM 807 N N . THR A 1 101 ? 23.953 -2.473 -5.812 1 55.69 101 THR A N 1
ATOM 808 C CA . THR A 1 101 ? 23.344 -2.965 -4.582 1 55.69 101 THR A CA 1
ATOM 809 C C . THR A 1 101 ? 22.031 -3.68 -4.887 1 55.69 101 THR A C 1
ATOM 811 O O . THR A 1 101 ? 20.953 -3.146 -4.617 1 55.69 101 THR A O 1
ATOM 814 N N . ILE A 1 102 ? 21.828 -4.066 -5.988 1 50.34 102 ILE A N 1
ATOM 815 C CA . ILE A 1 102 ? 20.531 -4.617 -6.359 1 50.34 102 ILE A CA 1
ATOM 816 C C . ILE A 1 102 ? 20.172 -5.77 -5.418 1 50.34 102 ILE A C 1
ATOM 818 O O . ILE A 1 102 ? 19.266 -6.555 -5.711 1 50.34 102 ILE A O 1
ATOM 822 N N . ASN A 1 103 ? 21 -6.16 -4.477 1 42.75 103 ASN A N 1
ATOM 823 C CA . ASN A 1 103 ? 20.594 -7.379 -3.781 1 42.75 103 ASN A CA 1
ATOM 824 C C . ASN A 1 103 ? 19.453 -7.117 -2.805 1 42.75 103 ASN A C 1
ATOM 826 O O . ASN A 1 103 ? 19.25 -5.98 -2.365 1 42.75 103 ASN A O 1
ATOM 830 N N . GLY A 1 104 ? 18.422 -7.848 -2.605 1 35.81 104 GLY A N 1
ATOM 831 C CA . GLY A 1 104 ? 17.266 -7.906 -1.728 1 35.81 104 GLY A CA 1
ATOM 832 C C . GLY A 1 104 ? 17.5 -7.273 -0.372 1 35.81 104 GLY A C 1
ATOM 833 O O . GLY A 1 104 ? 16.609 -7.246 0.478 1 35.81 104 GLY A O 1
ATOM 834 N N . GLU A 1 105 ? 18.766 -7.316 0.447 1 34.12 105 GLU A N 1
ATOM 835 C CA . GLU A 1 105 ? 18.844 -7.297 1.903 1 34.12 105 GLU A CA 1
ATOM 836 C C . GLU A 1 105 ? 18.656 -5.883 2.449 1 34.12 105 GLU A C 1
ATOM 838 O O . GLU A 1 105 ? 18.781 -4.906 1.707 1 34.12 105 GLU A O 1
ATOM 843 N N . GLY A 1 106 ? 18.375 -5.645 3.902 1 35.03 106 GLY A N 1
ATOM 844 C CA . GLY A 1 106 ? 18.344 -4.566 4.879 1 35.03 106 GLY A CA 1
ATOM 845 C C . GLY A 1 106 ? 19.516 -3.619 4.773 1 35.03 106 GLY A C 1
ATOM 846 O O . GLY A 1 106 ? 20.359 -3.561 5.676 1 35.03 106 GLY A O 1
ATOM 847 N N . ASP A 1 107 ? 20.156 -3.314 3.879 1 30.98 107 ASP A N 1
ATOM 848 C CA . ASP A 1 107 ? 21.5 -2.736 3.938 1 30.98 107 ASP A CA 1
ATOM 849 C C . ASP A 1 107 ? 21.469 -1.35 4.578 1 30.98 107 ASP A C 1
ATOM 851 O O . ASP A 1 107 ? 22.5 -0.852 5.039 1 30.98 107 ASP A O 1
ATOM 855 N N . ASP A 1 108 ? 20.75 -0.23 4.297 1 32.75 108 ASP A N 1
ATOM 856 C CA . ASP A 1 108 ? 21.312 0.938 4.977 1 32.75 108 ASP A CA 1
ATOM 857 C C . ASP A 1 108 ? 21.016 0.894 6.473 1 32.75 108 ASP A C 1
ATOM 859 O O . ASP A 1 108 ? 19.984 1.39 6.922 1 32.75 108 ASP A O 1
ATOM 863 N N . ARG A 1 109 ? 21.25 -0.154 7.27 1 23.12 109 ARG A N 1
ATOM 864 C CA . ARG A 1 109 ? 21.297 0.113 8.703 1 23.12 109 ARG A CA 1
ATOM 865 C C . ARG A 1 109 ? 22.469 1.009 9.055 1 23.12 109 AR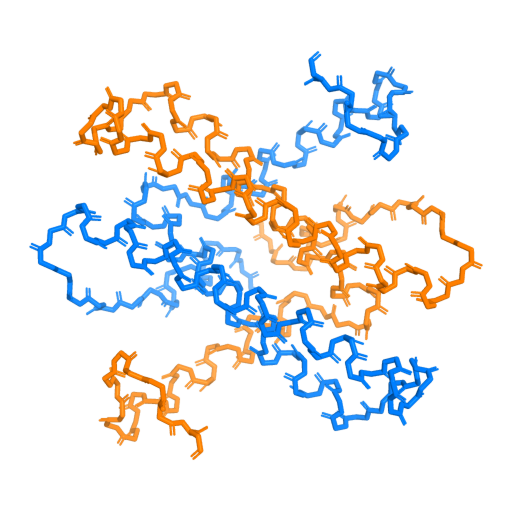G A C 1
ATOM 867 O O . ARG A 1 109 ? 23.531 0.916 8.438 1 23.12 109 ARG A O 1
ATOM 874 N N . MET B 1 1 ? 1.612 9.789 -14.453 1 97.38 1 MET B N 1
ATOM 875 C CA . MET B 1 1 ? 1.991 8.414 -14.727 1 97.38 1 MET B CA 1
ATOM 876 C C . MET B 1 1 ? 0.823 7.465 -14.477 1 97.38 1 MET B C 1
ATOM 878 O O . MET B 1 1 ? 0.083 7.629 -13.508 1 97.38 1 MET B O 1
ATOM 882 N N . GLU B 1 2 ? 0.688 6.535 -15.367 1 98.62 2 GLU B N 1
ATOM 883 C CA . GLU B 1 2 ? -0.381 5.555 -15.203 1 98.62 2 GLU B CA 1
ATOM 884 C C . GLU B 1 2 ? -0.002 4.488 -14.172 1 98.62 2 GLU B C 1
ATOM 886 O O . GLU B 1 2 ? 1.174 4.145 -14.031 1 98.62 2 GLU B O 1
ATOM 891 N N . LEU B 1 3 ? -1.037 3.945 -13.516 1 98.81 3 LEU B N 1
ATOM 892 C CA . LEU B 1 3 ? -0.832 2.883 -12.539 1 98.81 3 LEU B CA 1
ATOM 893 C C . LEU B 1 3 ? -0.075 1.713 -13.156 1 98.81 3 LEU B C 1
ATOM 895 O O . LEU B 1 3 ? 0.923 1.249 -12.602 1 98.81 3 LEU B O 1
ATOM 899 N N . ASN B 1 4 ? -0.49 1.247 -14.375 1 98.62 4 ASN B N 1
ATOM 900 C CA . ASN B 1 4 ? 0.147 0.102 -15.016 1 98.62 4 ASN B CA 1
ATOM 901 C C . ASN B 1 4 ? 1.542 0.45 -15.523 1 98.62 4 ASN B C 1
ATOM 903 O O . ASN B 1 4 ? 2.428 -0.406 -15.555 1 98.62 4 ASN B O 1
ATOM 907 N N . GLU B 1 5 ? 1.733 1.644 -15.945 1 98.38 5 GLU B N 1
ATOM 908 C CA . GLU B 1 5 ? 3.068 2.088 -16.328 1 98.38 5 GLU B CA 1
ATOM 909 C C . GLU B 1 5 ? 4.043 2 -15.164 1 98.38 5 GLU B C 1
ATOM 911 O O . GLU B 1 5 ? 5.16 1.501 -15.312 1 98.38 5 GLU B O 1
ATOM 916 N N . TYR B 1 6 ? 3.594 2.49 -14 1 98.56 6 TYR B N 1
ATOM 917 C CA . TYR B 1 6 ? 4.43 2.367 -12.812 1 98.56 6 TYR B CA 1
ATOM 918 C C . TYR B 1 6 ? 4.742 0.905 -12.516 1 98.56 6 TYR B C 1
ATOM 920 O O . TYR B 1 6 ? 5.895 0.55 -12.258 1 98.56 6 TYR B O 1
ATOM 928 N N . GLN B 1 7 ? 3.709 0.111 -12.516 1 98.19 7 GLN B N 1
ATOM 929 C CA . GLN B 1 7 ? 3.869 -1.307 -12.211 1 98.19 7 GLN B CA 1
ATOM 930 C C . GLN B 1 7 ? 4.926 -1.947 -13.102 1 98.19 7 GLN B C 1
ATOM 932 O O . GLN B 1 7 ? 5.762 -2.723 -12.633 1 98.19 7 GLN B O 1
ATOM 937 N N . GLU B 1 8 ? 4.91 -1.669 -14.359 1 97.06 8 GLU B N 1
ATOM 938 C CA . GLU B 1 8 ? 5.867 -2.221 -15.312 1 97.06 8 GLU B CA 1
ATOM 939 C C . GLU B 1 8 ? 7.277 -1.706 -15.039 1 97.06 8 GLU B C 1
ATOM 941 O O . GLU B 1 8 ? 8.242 -2.477 -15.062 1 97.06 8 GLU B O 1
ATOM 946 N N . LYS B 1 9 ? 7.406 -0.472 -14.789 1 96.31 9 LYS B N 1
ATOM 947 C CA . LYS B 1 9 ? 8.711 0.136 -14.547 1 96.31 9 LYS B CA 1
ATOM 948 C C . LYS B 1 9 ? 9.328 -0.378 -13.25 1 96.31 9 LYS B C 1
ATOM 950 O O . LYS B 1 9 ? 10.555 -0.499 -13.141 1 96.31 9 LYS B O 1
ATOM 955 N N . ALA B 1 10 ? 8.453 -0.611 -12.297 1 95.5 10 ALA B N 1
ATOM 956 C CA . ALA B 1 10 ? 8.922 -0.998 -10.961 1 95.5 10 ALA B CA 1
ATOM 957 C C . ALA B 1 10 ? 9.227 -2.49 -10.906 1 95.5 10 ALA B C 1
ATOM 959 O O . ALA B 1 10 ? 9.82 -2.971 -9.938 1 95.5 10 ALA B O 1
ATOM 960 N N . LYS B 1 11 ? 8.773 -3.115 -11.922 1 92.06 11 LYS B N 1
ATOM 961 C CA . LYS B 1 11 ? 8.891 -4.57 -11.906 1 92.06 11 LYS B CA 1
ATOM 962 C C . LYS B 1 11 ? 10.352 -4.996 -11.758 1 92.06 11 LYS B C 1
ATOM 964 O O . LYS B 1 11 ? 11.219 -4.508 -12.477 1 92.06 11 LYS B O 1
ATOM 969 N N . LYS B 1 12 ? 10.531 -5.633 -10.578 1 73.88 12 LYS B N 1
ATOM 970 C CA . LYS B 1 12 ? 11.883 -6.148 -10.352 1 73.88 12 LYS B CA 1
ATOM 971 C C . LYS B 1 12 ? 12.07 -7.504 -11.031 1 73.88 12 LYS B C 1
ATOM 973 O O . LYS B 1 12 ? 11.125 -8.281 -11.141 1 73.88 12 LYS B O 1
ATOM 978 N N . THR B 1 13 ? 13.227 -7.633 -11.445 1 64.75 13 THR B N 1
ATOM 979 C CA . THR B 1 13 ? 13.641 -8.938 -11.953 1 64.75 13 THR B CA 1
ATOM 980 C C . THR B 1 13 ? 14.062 -9.852 -10.805 1 64.75 13 THR B C 1
ATOM 982 O O . THR B 1 13 ? 15.227 -10.242 -10.711 1 64.75 13 THR B O 1
ATOM 985 N N . ALA B 1 14 ? 13.305 -9.688 -9.711 1 61.81 14 ALA B N 1
ATOM 986 C CA . ALA B 1 14 ? 13.719 -10.539 -8.602 1 61.81 14 ALA B CA 1
ATOM 987 C C . ALA B 1 14 ? 13.562 -12.016 -8.953 1 61.81 14 ALA B C 1
ATOM 989 O O . ALA B 1 14 ? 12.609 -12.398 -9.641 1 61.81 14 ALA B O 1
ATOM 990 N N . LYS B 1 15 ? 14.648 -12.656 -8.586 1 76.12 15 LYS B N 1
ATOM 991 C CA . LYS B 1 15 ? 14.641 -14.102 -8.789 1 76.12 15 LYS B CA 1
ATOM 992 C C . LYS B 1 15 ? 14.18 -14.836 -7.531 1 76.12 15 LYS B C 1
ATOM 994 O O . LYS B 1 15 ? 14.719 -14.625 -6.445 1 76.12 15 LYS B O 1
ATOM 999 N N . TYR B 1 16 ? 13.031 -15.445 -7.645 1 85.06 16 TYR B N 1
ATOM 1000 C CA . TYR B 1 16 ? 12.539 -16.312 -6.586 1 85.06 16 TYR B CA 1
ATOM 1001 C C . TYR B 1 16 ? 12.68 -17.781 -6.977 1 85.06 16 TYR B C 1
ATOM 1003 O O . TYR B 1 16 ? 12.758 -18.109 -8.164 1 85.06 16 TYR B O 1
ATOM 1011 N N . LYS B 1 17 ? 12.766 -18.625 -5.984 1 89 17 LYS B N 1
ATOM 1012 C CA . LYS B 1 17 ? 12.914 -20.062 -6.246 1 89 17 LYS B CA 1
ATOM 1013 C C . LYS B 1 17 ? 11.664 -20.625 -6.91 1 89 17 LYS B C 1
ATOM 1015 O O . LYS B 1 17 ? 11.758 -21.5 -7.773 1 89 17 LYS B O 1
ATOM 1020 N N . ASN B 1 18 ? 10.609 -20.234 -6.418 1 90.75 18 ASN B N 1
ATOM 1021 C CA . ASN B 1 18 ? 9.328 -20.672 -6.957 1 90.75 18 ASN B CA 1
ATOM 1022 C C . ASN B 1 18 ? 8.219 -19.688 -6.637 1 90.75 18 ASN B C 1
ATOM 1024 O O . ASN B 1 18 ? 8.453 -18.672 -5.973 1 90.75 18 ASN B O 1
ATOM 1028 N N . LYS B 1 19 ? 7.066 -20.016 -7.121 1 91.06 19 LYS B N 1
ATOM 1029 C CA . LYS B 1 19 ? 5.906 -19.141 -6.977 1 91.06 19 LYS B CA 1
ATOM 1030 C C . LYS B 1 19 ? 5.523 -18.969 -5.508 1 91.06 19 LYS B C 1
ATOM 1032 O O . LYS B 1 19 ? 5.152 -17.875 -5.082 1 91.06 19 LYS B O 1
ATOM 1037 N N . LYS B 1 20 ? 5.578 -20.031 -4.781 1 94.56 20 LYS B N 1
ATOM 1038 C CA . LYS B 1 20 ? 5.262 -19.984 -3.357 1 94.56 20 LYS B CA 1
ATOM 1039 C C . LYS B 1 20 ? 6.156 -19 -2.625 1 94.56 20 LYS B C 1
ATOM 1041 O O . LYS B 1 20 ? 5.664 -18.141 -1.878 1 94.56 20 LYS B O 1
ATOM 1046 N N . GLU B 1 21 ? 7.355 -19.141 -2.84 1 95.56 21 GLU B N 1
ATOM 1047 C CA . GLU B 1 21 ? 8.312 -18.266 -2.188 1 95.56 21 GLU B CA 1
ATOM 1048 C C . GLU B 1 21 ? 8.094 -16.812 -2.604 1 95.56 21 GLU B C 1
ATOM 1050 O O . GLU B 1 21 ? 8.156 -15.898 -1.771 1 95.56 21 GLU B O 1
ATOM 1055 N N . GLU B 1 22 ? 7.812 -16.625 -3.82 1 94.5 22 GLU B N 1
ATOM 1056 C CA . GLU B 1 22 ? 7.566 -15.297 -4.363 1 94.5 22 GLU B CA 1
ATOM 1057 C C . GLU B 1 22 ? 6.398 -14.617 -3.656 1 94.5 22 GLU B C 1
ATOM 1059 O O . GLU B 1 22 ? 6.5 -13.461 -3.256 1 94.5 22 GLU B O 1
ATOM 1064 N N . LEU B 1 23 ? 5.363 -15.32 -3.447 1 97.19 23 LEU B N 1
ATOM 1065 C CA . LEU B 1 23 ? 4.168 -14.797 -2.795 1 97.19 23 LEU B CA 1
ATOM 1066 C C . LEU B 1 23 ? 4.438 -14.5 -1.321 1 97.19 23 LEU B C 1
ATOM 1068 O O . LEU B 1 23 ? 4.047 -13.453 -0.81 1 97.19 23 LEU B O 1
ATOM 1072 N N . ILE B 1 24 ? 5.156 -15.367 -0.723 1 97.62 24 ILE B N 1
ATOM 1073 C CA . ILE B 1 24 ? 5.426 -15.242 0.705 1 97.62 24 ILE B CA 1
ATOM 1074 C C . ILE B 1 24 ? 6.355 -14.055 0.949 1 97.62 24 ILE B C 1
ATOM 1076 O O . ILE B 1 24 ? 6.055 -13.18 1.77 1 97.62 24 ILE B O 1
ATOM 1080 N N . LEU B 1 25 ? 7.402 -13.984 0.201 1 96.88 25 LEU B N 1
ATOM 1081 C CA . LEU B 1 25 ? 8.414 -12.961 0.459 1 96.88 25 LEU B CA 1
ATOM 1082 C C . LEU B 1 25 ? 7.891 -11.578 0.096 1 96.88 25 LEU B C 1
ATOM 1084 O O . LEU B 1 25 ? 8.18 -10.594 0.789 1 96.88 25 LEU B O 1
ATOM 1088 N N . THR B 1 26 ? 7.188 -11.445 -0.964 1 97.31 26 THR B N 1
ATOM 1089 C CA . THR B 1 26 ? 6.617 -10.156 -1.339 1 97.31 26 THR B CA 1
ATOM 1090 C C . THR B 1 26 ? 5.586 -9.703 -0.31 1 97.31 26 THR B C 1
ATOM 1092 O O . THR B 1 26 ? 5.512 -8.516 0.02 1 97.31 26 THR B O 1
ATOM 1095 N N . THR B 1 27 ? 4.82 -10.648 0.188 1 98.56 27 THR B N 1
ATOM 1096 C CA . THR B 1 27 ? 3.83 -10.328 1.213 1 98.56 27 THR B CA 1
ATOM 1097 C C . THR B 1 27 ? 4.512 -9.875 2.5 1 98.56 27 THR B C 1
ATOM 1099 O O . THR B 1 27 ? 4.086 -8.898 3.121 1 98.56 27 THR B O 1
ATOM 1102 N N . LEU B 1 28 ? 5.535 -10.594 2.869 1 98.56 28 LEU B N 1
ATOM 1103 C CA . LEU B 1 28 ? 6.293 -10.203 4.055 1 98.56 28 LEU B CA 1
ATOM 1104 C C . LEU B 1 28 ? 6.922 -8.828 3.863 1 98.56 28 LEU B C 1
ATOM 1106 O O . LEU B 1 28 ? 6.988 -8.031 4.805 1 98.56 28 LEU B O 1
ATOM 1110 N N . GLY B 1 29 ? 7.391 -8.555 2.693 1 98.19 29 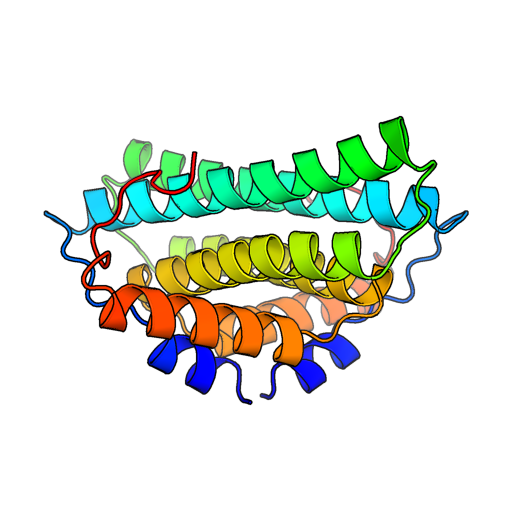GLY B N 1
ATOM 1111 C CA . GLY B 1 29 ? 7.91 -7.238 2.375 1 98.19 29 GLY B CA 1
ATOM 1112 C C . GLY B 1 29 ? 6.875 -6.137 2.514 1 98.19 29 GLY B C 1
ATOM 1113 O O . GLY B 1 29 ? 7.156 -5.082 3.086 1 98.19 29 GLY B O 1
ATOM 1114 N N . LEU B 1 30 ? 5.711 -6.379 2.01 1 98.75 30 LEU B N 1
ATOM 1115 C CA . LEU B 1 30 ? 4.617 -5.426 2.154 1 98.75 30 LEU B CA 1
ATOM 1116 C C . LEU B 1 30 ? 4.344 -5.129 3.625 1 98.75 30 LEU B C 1
ATOM 1118 O O . LEU B 1 30 ? 4.211 -3.965 4.012 1 98.75 30 LEU B O 1
ATOM 1122 N N . ALA B 1 31 ? 4.297 -6.195 4.438 1 98.88 31 ALA B N 1
ATOM 1123 C CA . ALA B 1 31 ? 4.082 -6.027 5.871 1 98.88 31 ALA B CA 1
ATOM 1124 C C . ALA B 1 31 ? 5.227 -5.242 6.508 1 98.88 31 ALA B C 1
ATOM 1126 O O . ALA B 1 31 ? 4.992 -4.367 7.344 1 98.88 31 ALA B O 1
ATOM 1127 N N . GLY B 1 32 ? 6.434 -5.543 6.098 1 98.81 32 GLY B N 1
ATOM 1128 C CA . GLY B 1 32 ? 7.598 -4.852 6.629 1 98.81 32 GLY B CA 1
ATOM 1129 C C . GLY B 1 32 ? 7.586 -3.363 6.344 1 98.81 32 GLY B C 1
ATOM 1130 O O . GLY B 1 32 ? 7.746 -2.551 7.258 1 98.81 32 GLY B O 1
ATOM 1131 N N . GLU B 1 33 ? 7.379 -2.988 5.094 1 98.81 33 GLU B N 1
ATOM 1132 C CA . GLU B 1 33 ? 7.379 -1.581 4.707 1 98.81 33 GLU B CA 1
ATOM 1133 C C . GLU B 1 33 ? 6.199 -0.838 5.332 1 98.81 33 GLU B C 1
ATOM 1135 O O . GLU B 1 33 ? 6.309 0.347 5.656 1 98.81 33 GLU B O 1
ATOM 1140 N N . THR B 1 34 ? 5.066 -1.536 5.469 1 98.94 34 THR B N 1
ATOM 1141 C CA . THR B 1 34 ? 3.947 -0.939 6.191 1 98.94 34 THR B CA 1
ATOM 1142 C C . THR B 1 34 ? 4.332 -0.654 7.641 1 98.94 34 THR B C 1
ATOM 1144 O O . THR B 1 34 ? 3.994 0.402 8.18 1 98.94 34 THR B O 1
ATOM 1147 N N . GLY B 1 35 ? 4.98 -1.604 8.234 1 98.88 35 GLY B N 1
ATOM 1148 C CA . GLY B 1 35 ? 5.492 -1.376 9.57 1 98.88 35 GLY B CA 1
ATOM 1149 C C . GLY B 1 35 ? 6.395 -0.16 9.672 1 98.88 35 GLY B C 1
ATOM 1150 O O . GLY B 1 35 ? 6.352 0.574 10.664 1 98.88 35 GLY B O 1
ATOM 1151 N N . GLU B 1 36 ? 7.23 0.049 8.68 1 98.88 36 GLU B N 1
ATOM 1152 C CA . GLU B 1 36 ? 8.109 1.217 8.672 1 98.88 36 GLU B CA 1
ATOM 1153 C C . GLU B 1 36 ? 7.305 2.51 8.578 1 98.88 36 GLU B C 1
ATOM 1155 O O . GLU B 1 36 ? 7.66 3.516 9.195 1 98.88 36 GLU B O 1
ATOM 1160 N N . VAL B 1 37 ? 6.246 2.537 7.859 1 98.88 37 VAL B N 1
ATOM 1161 C CA . VAL B 1 37 ? 5.363 3.697 7.793 1 98.88 37 VAL B CA 1
ATOM 1162 C C . VAL B 1 37 ? 4.742 3.953 9.164 1 98.88 37 VAL B C 1
ATOM 1164 O O . VAL B 1 37 ? 4.738 5.086 9.648 1 98.88 37 VAL B O 1
ATOM 1167 N N . VAL B 1 38 ? 4.25 2.887 9.812 1 98.88 38 VAL B N 1
ATOM 1168 C CA . VAL B 1 38 ? 3.65 2.99 11.141 1 98.88 38 VAL B CA 1
ATOM 1169 C C . VAL B 1 38 ? 4.66 3.59 12.117 1 98.88 38 VAL B C 1
ATOM 1171 O O . VAL B 1 38 ? 4.332 4.512 12.867 1 98.88 38 VAL B O 1
ATOM 1174 N N . GLU B 1 39 ? 5.812 3.102 12.047 1 98.75 39 GLU B N 1
ATOM 1175 C CA . GLU B 1 39 ? 6.871 3.576 12.938 1 98.75 39 GLU B CA 1
ATOM 1176 C C . GLU B 1 39 ? 7.156 5.059 12.711 1 98.75 39 GLU B C 1
ATOM 1178 O O . GLU B 1 39 ? 7.363 5.809 13.664 1 98.75 39 GLU B O 1
ATOM 1183 N N . LYS B 1 40 ? 7.203 5.473 11.461 1 98.62 40 LYS B N 1
ATOM 1184 C CA . LYS B 1 40 ? 7.488 6.871 11.133 1 98.62 40 LYS B CA 1
ATOM 1185 C C . LYS B 1 40 ? 6.391 7.789 11.664 1 98.62 40 LYS B C 1
ATOM 1187 O O . LYS B 1 40 ? 6.68 8.867 12.188 1 98.62 40 LYS B O 1
ATOM 1192 N N . ILE B 1 41 ? 5.172 7.367 11.562 1 98.69 41 ILE B N 1
ATOM 1193 C CA . ILE B 1 41 ? 4.062 8.172 12.07 1 98.69 41 ILE B CA 1
ATOM 1194 C C . ILE B 1 41 ? 4.105 8.211 13.594 1 98.69 41 ILE B C 1
ATOM 1196 O O . ILE B 1 41 ? 3.898 9.266 14.203 1 98.69 41 ILE B O 1
ATOM 1200 N N . LYS B 1 42 ? 4.355 7.043 14.227 1 98.25 42 LYS B N 1
ATOM 1201 C CA . LYS B 1 42 ? 4.508 6.98 15.672 1 98.25 42 LYS B CA 1
ATOM 1202 C C . LYS B 1 42 ? 5.582 7.949 16.156 1 98.25 42 LYS B C 1
ATOM 1204 O O . LYS B 1 42 ? 5.363 8.703 17.109 1 98.25 42 LYS B O 1
ATOM 1209 N N . LYS B 1 43 ? 6.66 8.023 15.453 1 98 43 LYS B N 1
ATOM 1210 C CA . LYS B 1 43 ? 7.77 8.898 15.828 1 98 43 LYS B CA 1
ATOM 1211 C C . LYS B 1 43 ? 7.402 10.367 15.625 1 98 43 LYS B C 1
ATOM 1213 O O . LYS B 1 43 ? 7.848 11.227 16.391 1 98 43 LYS B O 1
ATOM 1218 N N . LEU B 1 44 ? 6.688 10.609 14.594 1 97.69 44 LEU B N 1
ATOM 1219 C CA . LEU B 1 44 ? 6.219 11.969 14.352 1 97.69 44 LEU B CA 1
ATOM 1220 C C . LEU B 1 44 ? 5.43 12.492 15.555 1 97.69 44 LEU B C 1
ATOM 1222 O O . LEU B 1 44 ? 5.605 13.633 15.969 1 97.69 44 LEU B O 1
ATOM 1226 N N . GLY B 1 45 ? 4.535 11.672 16.062 1 96.19 45 GLY B N 1
ATOM 1227 C CA . GLY B 1 45 ? 3.76 12.031 17.25 1 96.19 45 GLY B CA 1
ATOM 1228 C C . GLY B 1 45 ? 4.605 12.172 18.5 1 96.19 45 GLY B C 1
ATOM 1229 O O . GLY B 1 45 ? 4.461 13.141 19.25 1 96.19 45 GLY B O 1
ATOM 1230 N N . ARG B 1 46 ? 5.465 11.305 18.688 1 95.44 46 ARG B N 1
ATOM 1231 C CA . ARG B 1 46 ? 6.289 11.234 19.891 1 95.44 46 ARG B CA 1
ATOM 1232 C C . ARG B 1 46 ? 7.285 12.391 19.938 1 95.44 46 ARG B C 1
ATOM 1234 O O . ARG B 1 46 ? 7.449 13.039 20.969 1 95.44 46 ARG B O 1
ATOM 1241 N N . ASP B 1 47 ? 7.828 12.719 18.766 1 96.5 47 ASP B N 1
ATOM 1242 C CA . ASP B 1 47 ? 9 13.594 18.766 1 96.5 47 ASP B CA 1
ATOM 1243 C C . ASP B 1 47 ? 8.633 14.992 18.281 1 96.5 47 ASP B C 1
ATOM 1245 O O . ASP B 1 47 ? 9.328 15.961 18.594 1 96.5 47 ASP B O 1
ATOM 1249 N N . LYS B 1 48 ? 7.594 15.141 17.531 1 95.88 48 LYS B N 1
ATOM 1250 C CA . LYS B 1 48 ? 7.363 16.422 16.859 1 95.88 48 LYS B CA 1
ATOM 1251 C C . LYS B 1 48 ? 5.906 16.844 17 1 95.88 48 LYS B C 1
ATOM 1253 O O . LYS B 1 48 ? 5.449 17.734 16.266 1 95.88 48 LYS B O 1
ATOM 1258 N N . ASN B 1 49 ? 5.105 16.203 17.812 1 95.38 49 ASN B N 1
ATOM 1259 C CA . ASN B 1 49 ? 3.703 16.531 18.047 1 95.38 49 ASN B CA 1
ATOM 1260 C C . ASN B 1 49 ? 2.928 16.641 16.75 1 95.38 49 ASN B C 1
ATOM 1262 O O . ASN B 1 49 ? 2.146 17.578 16.562 1 95.38 49 ASN B O 1
ATOM 1266 N N . TYR B 1 50 ? 3.275 15.758 15.781 1 95.06 50 TYR B N 1
ATOM 1267 C CA . TYR B 1 50 ? 2.609 15.609 14.492 1 95.06 50 TYR B CA 1
ATOM 1268 C C . TYR B 1 50 ? 2.795 16.859 13.633 1 95.06 50 TYR B C 1
ATOM 1270 O O . TYR B 1 50 ? 1.97 17.156 12.766 1 95.06 50 TYR B O 1
ATOM 1278 N N . ILE B 1 51 ? 3.814 17.625 13.945 1 95.5 51 ILE B N 1
ATOM 1279 C CA . ILE B 1 51 ? 4.227 18.703 13.062 1 95.5 51 ILE B CA 1
ATOM 1280 C C . ILE B 1 51 ? 5.141 18.156 11.969 1 95.5 51 ILE B C 1
ATOM 1282 O O . ILE B 1 51 ? 6.18 17.562 12.258 1 95.5 51 ILE B O 1
ATOM 1286 N N . ILE B 1 52 ? 4.758 18.438 10.719 1 96.5 52 ILE B N 1
ATOM 1287 C CA . ILE B 1 52 ? 5.449 17.859 9.57 1 96.5 52 ILE B CA 1
ATOM 1288 C C . ILE B 1 52 ? 6.41 18.875 8.969 1 96.5 52 ILE B C 1
ATOM 1290 O O . ILE B 1 52 ? 6.004 19.984 8.625 1 96.5 52 ILE B O 1
ATOM 1294 N N . ASP B 1 53 ? 7.668 18.484 8.898 1 96.44 53 ASP B N 1
ATOM 1295 C CA . ASP B 1 53 ? 8.625 19.328 8.188 1 96.44 53 ASP B CA 1
ATOM 1296 C C . ASP B 1 53 ? 9.133 18.625 6.926 1 96.44 53 ASP B C 1
ATOM 1298 O O . ASP B 1 53 ? 8.742 17.5 6.637 1 96.44 53 ASP B O 1
ATOM 1302 N N . ASP B 1 54 ? 9.984 19.328 6.207 1 96.44 54 ASP B N 1
ATOM 1303 C CA . ASP B 1 54 ? 10.422 18.844 4.902 1 96.44 54 ASP B CA 1
ATOM 1304 C C . ASP B 1 54 ? 11.211 17.547 5.039 1 96.44 54 ASP B C 1
ATOM 1306 O O . 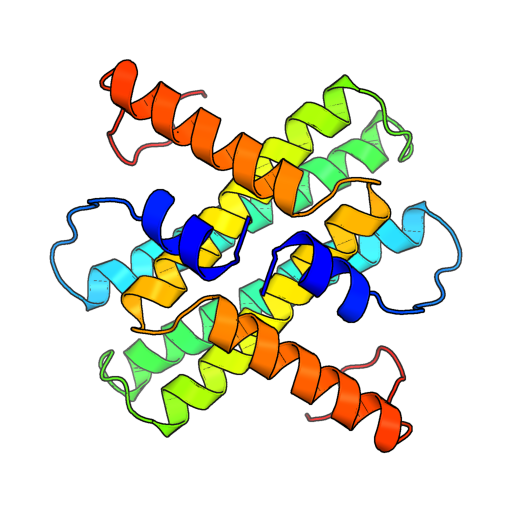ASP B 1 54 ? 11.086 16.641 4.211 1 96.44 54 ASP B O 1
ATOM 1310 N N . GLU B 1 55 ? 12.016 17.484 6.016 1 96.75 55 GLU B N 1
ATOM 1311 C CA . GLU B 1 55 ? 12.836 16.297 6.23 1 96.75 55 GLU B CA 1
ATOM 1312 C C . GLU B 1 55 ? 11.961 15.07 6.512 1 96.75 55 GLU B C 1
ATOM 1314 O O . GLU B 1 55 ? 12.219 13.984 5.996 1 96.75 55 GLU B O 1
ATOM 1319 N N . TYR B 1 56 ? 10.992 15.25 7.324 1 97.69 56 TYR B N 1
ATOM 1320 C CA . TYR B 1 56 ? 10.062 14.164 7.617 1 97.69 56 TYR B CA 1
ATOM 1321 C C . TYR B 1 56 ? 9.32 13.727 6.363 1 97.69 56 TYR B C 1
ATOM 1323 O O . TYR B 1 56 ? 9.164 12.531 6.105 1 97.69 56 TYR B O 1
ATOM 1331 N N . LEU B 1 57 ? 8.852 14.695 5.586 1 97.75 57 LEU B N 1
ATOM 1332 C CA . LEU B 1 57 ? 8.086 14.406 4.379 1 97.75 57 LEU B CA 1
ATOM 1333 C C . LEU B 1 57 ? 8.906 13.578 3.396 1 97.75 57 LEU B C 1
ATOM 1335 O O . LEU B 1 57 ? 8.398 12.633 2.793 1 97.75 57 LEU B O 1
ATOM 1339 N N . ILE B 1 58 ? 10.164 13.922 3.312 1 97.38 58 ILE B N 1
ATOM 1340 C CA . ILE B 1 58 ? 11.062 13.18 2.436 1 97.38 58 ILE B CA 1
ATOM 1341 C C . ILE B 1 58 ? 11.195 11.742 2.934 1 97.38 58 ILE B C 1
ATOM 1343 O O . ILE B 1 58 ? 11.102 10.797 2.146 1 97.38 58 ILE B O 1
ATOM 1347 N N . SER B 1 59 ? 11.359 11.586 4.188 1 97.88 59 SER B N 1
ATOM 1348 C CA . SER B 1 59 ? 11.586 10.273 4.793 1 97.88 59 SER B CA 1
ATOM 1349 C C . SER B 1 59 ? 10.352 9.391 4.676 1 97.88 59 SER B C 1
ATOM 1351 O O . SER B 1 59 ? 10.453 8.211 4.336 1 97.88 59 SER B O 1
ATOM 1353 N N . ILE B 1 60 ? 9.203 9.977 4.926 1 98.62 60 ILE B N 1
ATOM 1354 C CA . ILE B 1 60 ? 7.988 9.164 4.922 1 98.62 60 ILE B CA 1
ATOM 1355 C C . ILE B 1 60 ? 7.598 8.836 3.484 1 98.62 60 ILE B C 1
ATOM 1357 O O . ILE B 1 60 ? 7.059 7.758 3.215 1 98.62 60 ILE B O 1
ATOM 1361 N N . LYS B 1 61 ? 7.848 9.688 2.574 1 98.62 61 LYS B N 1
ATOM 1362 C CA . LYS B 1 61 ? 7.562 9.445 1.165 1 98.62 61 LYS B CA 1
ATOM 1363 C C . LYS B 1 61 ? 8.32 8.219 0.656 1 98.62 61 LYS B C 1
ATOM 1365 O O . LYS B 1 61 ? 7.789 7.441 -0.137 1 98.62 61 LYS B O 1
ATOM 1370 N N . LYS B 1 62 ? 9.539 8.055 1.115 1 98.44 62 LYS B N 1
ATOM 1371 C CA . LYS B 1 62 ? 10.328 6.879 0.752 1 98.44 62 LYS B CA 1
ATOM 1372 C C . LYS B 1 62 ? 9.648 5.594 1.226 1 98.44 62 LYS B C 1
ATOM 1374 O O . LYS B 1 62 ? 9.562 4.621 0.475 1 98.44 62 LYS B O 1
ATOM 1379 N N . GLU B 1 63 ? 9.172 5.602 2.432 1 98.81 63 GLU B N 1
ATOM 1380 C CA . GLU B 1 63 ? 8.516 4.422 2.988 1 98.81 63 GLU B CA 1
ATOM 1381 C C . GLU B 1 63 ? 7.199 4.133 2.275 1 98.81 63 GLU B C 1
ATOM 1383 O O . GLU B 1 63 ? 6.871 2.975 2.014 1 98.81 63 GLU B O 1
ATOM 1388 N N . LEU B 1 64 ? 6.473 5.215 1.993 1 98.88 64 LEU B N 1
ATOM 1389 C CA . LEU B 1 64 ? 5.242 5.039 1.23 1 98.88 64 LEU B CA 1
ATOM 1390 C C . LEU B 1 64 ? 5.535 4.465 -0.151 1 98.88 64 LEU B C 1
ATOM 1392 O O . LEU B 1 64 ? 4.785 3.617 -0.647 1 98.88 64 LEU B O 1
ATOM 1396 N N . GLY B 1 65 ? 6.617 4.945 -0.729 1 98.81 65 GLY B N 1
ATOM 1397 C CA . GLY B 1 65 ? 7.055 4.387 -1.998 1 98.81 65 GLY B CA 1
ATOM 1398 C C . GLY B 1 65 ? 7.367 2.904 -1.922 1 98.81 65 GLY B C 1
ATOM 1399 O O . GLY B 1 65 ? 7.043 2.146 -2.838 1 98.81 65 GLY B O 1
ATOM 1400 N N . ASP B 1 66 ? 7.98 2.49 -0.864 1 98.69 66 ASP B N 1
ATOM 1401 C CA . ASP B 1 66 ? 8.305 1.076 -0.693 1 98.69 66 ASP B CA 1
ATOM 1402 C C . ASP B 1 66 ? 7.035 0.244 -0.505 1 98.69 66 ASP B C 1
ATOM 1404 O O . ASP B 1 66 ? 6.957 -0.892 -0.977 1 98.69 66 ASP B O 1
ATOM 1408 N N . VAL B 1 67 ? 6.066 0.753 0.196 1 98.88 67 VAL B N 1
ATOM 1409 C CA . VAL B 1 67 ? 4.781 0.076 0.305 1 98.88 67 VAL B CA 1
ATOM 1410 C C . VAL B 1 67 ? 4.156 -0.073 -1.08 1 98.88 67 VAL B C 1
ATOM 1412 O O . VAL B 1 67 ? 3.703 -1.159 -1.45 1 98.88 67 VAL B O 1
ATOM 1415 N N . LEU B 1 68 ? 4.133 1.004 -1.843 1 98.81 68 LEU B N 1
ATOM 1416 C CA . LEU B 1 68 ? 3.59 0.964 -3.195 1 98.81 68 LEU B CA 1
ATOM 1417 C C . LEU B 1 68 ? 4.324 -0.067 -4.047 1 98.81 68 LEU B C 1
ATOM 1419 O O . LEU B 1 68 ? 3.707 -0.779 -4.84 1 98.81 68 LEU B O 1
ATOM 1423 N N . TRP B 1 69 ? 5.598 -0.195 -3.854 1 98.38 69 TRP B N 1
ATOM 1424 C CA . TRP B 1 69 ? 6.41 -1.13 -4.621 1 98.38 69 TRP B CA 1
ATOM 1425 C C . TRP B 1 69 ? 6.027 -2.572 -4.309 1 98.38 69 TRP B C 1
ATOM 1427 O O . TRP B 1 69 ? 5.84 -3.383 -5.219 1 98.38 69 TRP B O 1
ATOM 1437 N N . TYR B 1 70 ? 5.855 -2.842 -3.07 1 98.19 70 TYR B N 1
ATOM 1438 C CA . TYR B 1 70 ? 5.508 -4.211 -2.703 1 98.19 70 TYR B CA 1
ATOM 1439 C C . TYR B 1 70 ? 4.078 -4.539 -3.109 1 98.19 70 TYR B C 1
ATOM 1441 O O . TYR B 1 70 ? 3.773 -5.676 -3.473 1 98.19 70 TYR B O 1
ATOM 1449 N N . LEU B 1 71 ? 3.207 -3.533 -2.988 1 98.69 71 LEU B N 1
ATOM 1450 C CA . LEU B 1 71 ? 1.849 -3.709 -3.492 1 98.69 71 LEU B CA 1
ATOM 1451 C C . LEU B 1 71 ? 1.859 -4.043 -4.98 1 98.69 71 LEU B C 1
ATOM 1453 O O . LEU B 1 71 ? 1.18 -4.977 -5.418 1 98.69 71 LEU B O 1
ATOM 1457 N N . SER B 1 72 ? 2.635 -3.336 -5.699 1 98.12 72 SER B N 1
ATOM 1458 C CA . SER B 1 72 ? 2.783 -3.539 -7.137 1 98.12 72 SER B CA 1
ATOM 1459 C C . SER B 1 72 ? 3.398 -4.902 -7.445 1 98.12 72 SER B C 1
ATOM 1461 O O . SER B 1 72 ? 2.922 -5.621 -8.328 1 98.12 72 SER B O 1
ATOM 1463 N N . SER B 1 73 ? 4.426 -5.293 -6.703 1 97.06 73 SER B N 1
ATOM 1464 C CA . SER B 1 73 ? 5.129 -6.555 -6.902 1 97.06 73 SER B CA 1
ATOM 1465 C C . SER B 1 73 ? 4.227 -7.746 -6.598 1 97.06 73 SER B C 1
ATOM 1467 O O . SER B 1 73 ? 4.199 -8.719 -7.352 1 97.06 73 SER B O 1
ATOM 1469 N N . LEU B 1 74 ? 3.498 -7.609 -5.547 1 97.81 74 LEU B N 1
ATOM 1470 C CA . LEU B 1 74 ? 2.576 -8.688 -5.203 1 97.81 74 LEU B CA 1
ATOM 1471 C C . LEU B 1 74 ? 1.476 -8.812 -6.25 1 97.81 74 LEU B C 1
ATOM 1473 O O . LEU B 1 74 ? 1.09 -9.93 -6.617 1 97.81 74 LEU B O 1
ATOM 1477 N N . SER B 1 75 ? 0.963 -7.68 -6.727 1 98 75 SER B N 1
ATOM 1478 C CA . SER B 1 75 ? -0.012 -7.699 -7.812 1 98 75 SER B CA 1
ATOM 1479 C C . SER B 1 75 ? 0.54 -8.414 -9.039 1 98 75 SER B C 1
ATOM 1481 O O . SER B 1 75 ? -0.143 -9.242 -9.641 1 98 75 SER B O 1
ATOM 1483 N N . ASN B 1 76 ? 1.802 -8.156 -9.344 1 96.19 76 ASN B N 1
ATOM 1484 C CA . ASN B 1 76 ? 2.459 -8.852 -10.445 1 96.19 76 ASN B CA 1
ATOM 1485 C C . ASN B 1 76 ? 2.484 -10.359 -10.211 1 96.19 76 ASN B C 1
ATOM 1487 O O . ASN B 1 76 ? 2.158 -11.141 -11.109 1 96.19 76 ASN B O 1
ATOM 1491 N N . ASN B 1 77 ? 2.848 -10.727 -9.031 1 95.06 77 ASN B N 1
ATOM 1492 C CA . ASN B 1 77 ? 3.004 -12.141 -8.688 1 95.06 77 ASN B CA 1
ATOM 1493 C C . ASN B 1 77 ? 1.663 -12.867 -8.703 1 95.06 77 ASN B C 1
ATOM 1495 O O . ASN B 1 77 ? 1.618 -14.094 -8.867 1 95.06 77 ASN B O 1
ATOM 1499 N N . LEU B 1 78 ? 0.625 -12.117 -8.609 1 97.12 78 LEU B N 1
ATOM 1500 C CA . LEU B 1 78 ? -0.72 -12.68 -8.617 1 97.12 78 LEU B CA 1
ATOM 1501 C C . LEU B 1 78 ? -1.344 -12.586 -10.008 1 97.12 78 LEU B C 1
ATOM 1503 O O . LEU B 1 78 ? -2.459 -13.062 -10.227 1 97.12 78 LEU B O 1
ATOM 1507 N N . GLY B 1 79 ? -0.626 -11.891 -10.906 1 96.19 79 GLY B N 1
ATOM 1508 C CA . GLY B 1 79 ? -1.139 -11.727 -12.258 1 96.19 79 GLY B CA 1
ATOM 1509 C C . GLY B 1 79 ? -2.205 -10.656 -12.359 1 96.19 79 GLY B C 1
ATOM 1510 O O . GLY B 1 79 ? -3.074 -10.719 -13.234 1 96.19 79 GLY B O 1
ATOM 1511 N N . ILE B 1 80 ? -2.174 -9.711 -11.484 1 97.62 80 ILE B N 1
ATOM 1512 C CA . ILE B 1 80 ? -3.137 -8.617 -11.414 1 97.62 80 ILE B CA 1
ATOM 1513 C C . ILE B 1 80 ? -2.445 -7.301 -11.758 1 97.62 80 ILE B C 1
ATOM 1515 O O . ILE B 1 80 ? -1.307 -7.062 -11.352 1 97.62 80 ILE B O 1
ATOM 1519 N N . THR B 1 81 ? -3.213 -6.445 -12.477 1 98.44 81 THR B N 1
ATOM 1520 C CA . THR B 1 81 ? -2.648 -5.129 -12.75 1 98.44 81 THR B CA 1
ATOM 1521 C C . THR B 1 81 ? -3.021 -4.141 -11.641 1 98.44 81 THR B C 1
ATOM 1523 O O . THR B 1 81 ? -4.062 -4.285 -11 1 98.44 81 THR B O 1
ATOM 1526 N N . LEU B 1 82 ? -2.24 -3.129 -11.469 1 98.69 82 LEU B N 1
ATOM 1527 C CA . LEU B 1 82 ? -2.555 -2.092 -10.492 1 98.69 82 LEU B CA 1
ATOM 1528 C C . LEU B 1 82 ? -3.83 -1.35 -10.875 1 98.69 82 LEU B C 1
ATOM 1530 O O . LEU B 1 82 ? -4.598 -0.928 -10.008 1 98.69 82 LEU B O 1
ATOM 1534 N N . GLU B 1 83 ? -3.949 -1.168 -12.156 1 98.81 83 GLU B N 1
ATOM 1535 C CA . GLU B 1 83 ? -5.176 -0.51 -12.594 1 98.81 83 GLU B CA 1
ATOM 1536 C C . GLU B 1 83 ? -6.41 -1.306 -12.18 1 98.81 83 GLU B C 1
ATOM 1538 O O . GLU B 1 83 ? -7.406 -0.729 -11.742 1 98.81 83 GLU B O 1
ATOM 1543 N N . ASP B 1 84 ? -6.316 -2.635 -12.352 1 98.5 84 ASP B N 1
ATOM 1544 C CA . ASP B 1 84 ? -7.43 -3.48 -11.93 1 98.5 84 ASP B CA 1
ATOM 1545 C C . ASP B 1 84 ? -7.676 -3.361 -10.43 1 98.5 84 ASP B C 1
ATOM 1547 O O . ASP B 1 84 ? -8.82 -3.348 -9.977 1 98.5 84 ASP B O 1
ATOM 1551 N 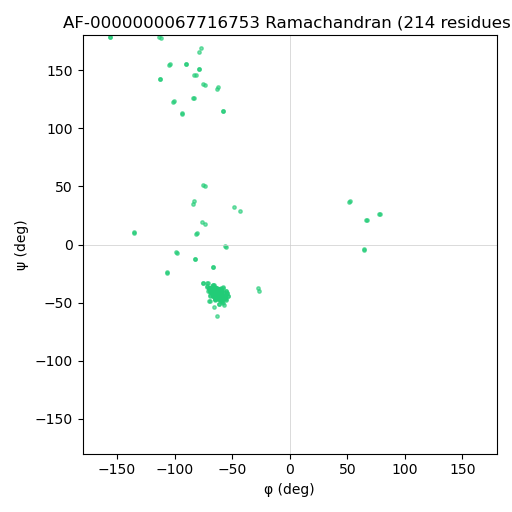N . VAL B 1 85 ? -6.652 -3.322 -9.648 1 98.75 85 VAL B N 1
ATOM 1552 C CA . VAL B 1 85 ? -6.746 -3.127 -8.203 1 98.75 85 VAL B CA 1
ATOM 1553 C C . VAL B 1 85 ? -7.449 -1.805 -7.906 1 98.75 85 VAL B C 1
ATOM 1555 O O . VAL B 1 85 ? -8.383 -1.757 -7.098 1 98.75 85 VAL B O 1
ATOM 1558 N N . ALA B 1 86 ? -7.074 -0.751 -8.57 1 98.75 86 ALA B N 1
ATOM 1559 C CA . ALA B 1 86 ? -7.621 0.588 -8.367 1 98.75 86 ALA B CA 1
ATOM 1560 C C . ALA B 1 86 ? -9.094 0.641 -8.75 1 98.75 86 ALA B C 1
ATOM 1562 O O . ALA B 1 86 ? -9.922 1.183 -8.008 1 98.75 86 ALA B O 1
ATOM 1563 N N . LEU B 1 87 ? -9.375 0.104 -9.875 1 98.38 87 LEU B N 1
ATOM 1564 C CA . LEU B 1 87 ? -10.758 0.116 -10.352 1 98.38 87 LEU B CA 1
ATOM 1565 C C . LEU B 1 87 ? -11.664 -0.683 -9.422 1 98.38 87 LEU B C 1
ATOM 1567 O O . LEU B 1 87 ? -12.797 -0.275 -9.156 1 98.38 87 LEU B O 1
ATOM 1571 N N . THR B 1 88 ? -11.211 -1.845 -9.016 1 98.12 88 THR B N 1
ATOM 1572 C CA . THR B 1 88 ? -11.969 -2.648 -8.055 1 98.12 88 THR B CA 1
ATOM 1573 C C . THR B 1 88 ? -12.258 -1.85 -6.789 1 98.12 88 THR B C 1
ATOM 1575 O O . THR B 1 88 ? -13.375 -1.896 -6.262 1 98.12 88 THR B O 1
ATOM 1578 N N . ASN B 1 89 ? -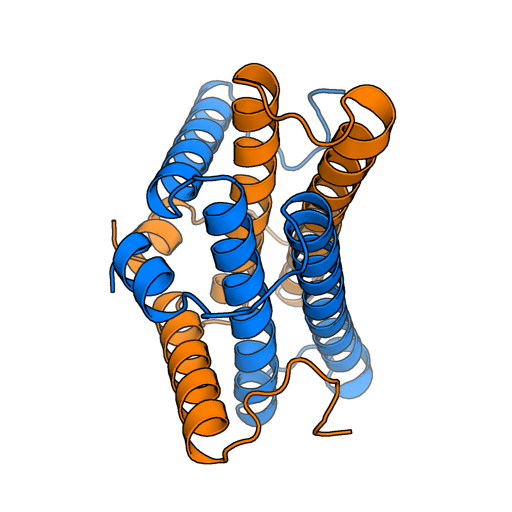11.281 -1.143 -6.328 1 98.06 89 ASN B N 1
ATOM 1579 C CA . ASN B 1 89 ? -11.445 -0.331 -5.125 1 98.06 89 ASN B CA 1
ATOM 1580 C C . ASN B 1 89 ? -12.461 0.787 -5.34 1 98.06 89 ASN B C 1
ATOM 1582 O O . ASN B 1 89 ? -13.305 1.034 -4.48 1 98.06 89 ASN B O 1
ATOM 1586 N N . LEU B 1 90 ? -12.367 1.509 -6.422 1 97.5 90 LEU B N 1
ATOM 1587 C CA . LEU B 1 90 ? -13.289 2.604 -6.711 1 97.5 90 LEU B CA 1
ATOM 1588 C C . LEU B 1 90 ? -14.727 2.102 -6.785 1 97.5 90 LEU B C 1
ATOM 1590 O O . LEU B 1 90 ? -15.648 2.771 -6.316 1 97.5 90 LEU B O 1
ATOM 1594 N N . LYS B 1 91 ? -14.883 0.956 -7.391 1 96.56 91 LYS B N 1
ATOM 1595 C CA . LYS B 1 91 ? -16.219 0.352 -7.453 1 96.56 91 LYS B CA 1
ATOM 1596 C C . LYS B 1 91 ? -16.75 0.051 -6.059 1 96.56 91 LYS B C 1
ATOM 1598 O O . LYS B 1 91 ? -17.938 0.263 -5.781 1 96.56 91 LYS B O 1
ATOM 1603 N N . LYS B 1 92 ? -15.898 -0.489 -5.262 1 95.06 92 LYS B N 1
ATOM 1604 C CA . LYS B 1 92 ? -16.266 -0.792 -3.883 1 95.06 92 LYS B CA 1
ATOM 1605 C C . LYS B 1 92 ? -16.703 0.469 -3.139 1 95.06 92 LYS B C 1
ATOM 1607 O O . LYS B 1 92 ? -17.703 0.458 -2.414 1 95.06 92 LYS B O 1
ATOM 1612 N N . ILE B 1 93 ? -15.977 1.557 -3.273 1 92.19 93 ILE B N 1
ATOM 1613 C CA . ILE B 1 93 ? -16.266 2.836 -2.637 1 92.19 93 I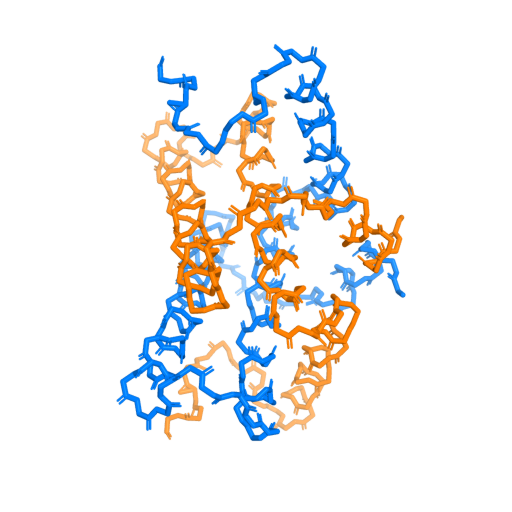LE B CA 1
ATOM 1614 C C . ILE B 1 93 ? -17.625 3.357 -3.131 1 92.19 93 ILE B C 1
ATOM 1616 O O . ILE B 1 93 ? -18.422 3.854 -2.342 1 92.19 93 ILE B O 1
ATOM 1620 N N . GLN B 1 94 ? -17.75 3.289 -4.383 1 91.88 94 GLN B N 1
ATOM 1621 C CA . GLN B 1 94 ? -19 3.762 -4.973 1 91.88 94 GLN B CA 1
ATOM 1622 C C . GLN B 1 94 ? -20.203 2.99 -4.426 1 91.88 94 GLN B C 1
ATOM 1624 O O . GLN B 1 94 ? -21.25 3.578 -4.133 1 91.88 94 GLN B O 1
ATOM 1629 N N . LYS B 1 95 ? -20.031 1.708 -4.336 1 91.75 95 LYS B N 1
ATOM 1630 C CA . LYS B 1 95 ? -21.109 0.866 -3.816 1 91.75 95 LYS B CA 1
ATOM 1631 C C . LYS B 1 95 ? -21.422 1.216 -2.365 1 91.75 95 LYS B C 1
ATOM 1633 O O . LYS B 1 95 ? -22.594 1.201 -1.962 1 91.75 95 LYS B O 1
ATOM 1638 N N . ARG B 1 96 ? -20.438 1.519 -1.603 1 87.38 96 ARG B N 1
ATOM 1639 C CA . ARG B 1 96 ? -20.625 1.902 -0.207 1 87.38 96 ARG B CA 1
ATOM 1640 C C . ARG B 1 96 ? -21.375 3.223 -0.097 1 87.38 96 ARG B C 1
ATOM 1642 O O . ARG B 1 96 ? -22.188 3.408 0.813 1 87.38 96 ARG B O 1
ATOM 1649 N N . HIS B 1 97 ? -21.109 4.16 -0.938 1 83.25 97 HIS B N 1
ATOM 1650 C CA . HIS B 1 97 ? -21.797 5.449 -0.966 1 83.25 97 HIS B CA 1
ATOM 1651 C C . HIS B 1 97 ? -23.266 5.285 -1.349 1 83.25 97 HIS B C 1
ATOM 1653 O O . HIS B 1 97 ? -24.141 5.938 -0.769 1 83.25 97 HIS B O 1
ATOM 1659 N N . GLU B 1 98 ? -23.5 4.492 -2.213 1 84.12 98 GLU B N 1
ATOM 1660 C CA . GLU B 1 98 ? -24.859 4.266 -2.678 1 84.12 98 GLU B CA 1
ATOM 1661 C C . GLU B 1 98 ? -25.703 3.566 -1.61 1 84.12 98 GLU B C 1
ATOM 1663 O O . GLU B 1 98 ? -26.891 3.834 -1.479 1 84.12 98 GLU B O 1
ATOM 1668 N N . ASN B 1 99 ? -25.047 2.666 -0.929 1 78.69 99 ASN B N 1
ATOM 1669 C CA . ASN B 1 99 ? -25.781 1.906 0.079 1 78.69 99 ASN B CA 1
ATOM 1670 C C . ASN B 1 99 ? -25.922 2.689 1.382 1 78.69 99 ASN B C 1
ATOM 1672 O O . ASN B 1 99 ? -26.641 2.268 2.293 1 78.69 99 ASN B O 1
ATOM 1676 N N . GLY B 1 100 ? -25.562 3.957 1.38 1 64.88 100 GLY B N 1
ATOM 1677 C CA . GLY B 1 100 ? -25.625 4.75 2.6 1 64.88 100 GLY B CA 1
ATOM 1678 C C . GLY B 1 100 ? -24.672 4.266 3.67 1 64.88 100 GLY B C 1
ATOM 1679 O O . GLY B 1 100 ? -24.859 4.543 4.855 1 64.88 100 GLY B O 1
ATOM 1680 N N . THR B 1 101 ? -23.953 3.139 3.457 1 55.62 101 THR B N 1
ATOM 1681 C CA . THR B 1 101 ? -23.016 2.57 4.434 1 55.62 101 THR B CA 1
ATOM 1682 C C . THR B 1 101 ? -21.75 3.402 4.52 1 55.62 101 THR B C 1
ATOM 1684 O O . THR B 1 101 ? -20.688 2.885 4.863 1 55.62 101 THR B O 1
ATOM 1687 N N . ILE B 1 102 ? -21.734 4.508 4.098 1 50.31 102 ILE B N 1
ATOM 1688 C CA . ILE B 1 102 ? -20.5 5.281 4.031 1 50.31 102 ILE B CA 1
ATOM 1689 C C . ILE B 1 102 ? -19.875 5.363 5.418 1 50.31 102 ILE B C 1
ATOM 1691 O O . ILE B 1 102 ? -19 6.207 5.664 1 50.31 102 ILE B O 1
ATOM 1695 N N . ASN B 1 103 ? -20.453 4.801 6.465 1 42.59 103 ASN B N 1
ATOM 1696 C CA . ASN B 1 103 ? -19.797 5.098 7.738 1 42.59 103 ASN B CA 1
ATOM 1697 C C . ASN B 1 103 ? -18.484 4.344 7.887 1 42.59 103 ASN B C 1
ATOM 1699 O O . ASN B 1 103 ? -18.281 3.311 7.246 1 42.59 103 ASN B O 1
ATOM 1703 N N . GLY B 1 104 ? -17.375 4.789 8.336 1 36.06 104 GLY B N 1
ATOM 1704 C CA . GLY B 1 104 ? -16.047 4.309 8.68 1 36.06 104 GLY B CA 1
ATOM 1705 C C . GLY B 1 104 ? -16.016 2.842 9.07 1 36.06 104 GLY B C 1
ATOM 1706 O O . GLY B 1 104 ? -14.961 2.291 9.375 1 36.06 104 GLY B O 1
ATOM 1707 N N . GLU B 1 105 ? -17.031 2.113 9.906 1 34.47 105 GLU B N 1
ATOM 1708 C CA . GLU B 1 105 ? -16.797 0.964 10.773 1 34.47 105 GLU B CA 1
ATOM 1709 C C . GLU B 1 105 ? -16.656 -0.321 9.961 1 34.47 105 GLU B C 1
ATOM 1711 O O . GLU B 1 105 ? -17.031 -0.362 8.781 1 34.47 105 GLU B O 1
ATOM 1716 N N . GLY B 1 106 ? -16.172 -1.614 10.602 1 34.84 106 GLY B N 1
ATOM 1717 C CA . GLY B 1 106 ? -16.016 -3.033 10.32 1 34.84 106 GLY B CA 1
ATOM 1718 C C . GLY B 1 106 ? -17.266 -3.654 9.719 1 34.84 106 GLY B C 1
ATOM 1719 O O . GLY B 1 106 ? -17.969 -4.43 10.375 1 34.84 106 GLY B O 1
ATOM 1720 N N . ASP B 1 107 ? -18.078 -3.244 9.031 1 30.5 107 ASP B N 1
ATOM 1721 C CA . ASP B 1 107 ? -19.406 -3.797 8.805 1 30.5 107 ASP B CA 1
ATOM 1722 C C . ASP B 1 107 ? -19.328 -5.188 8.18 1 30.5 107 ASP B C 1
ATOM 1724 O O . ASP B 1 107 ? -20.203 -6.023 8.398 1 30.5 107 ASP B O 1
ATOM 1728 N N . ASP B 1 108 ? -18.828 -5.68 6.996 1 32.69 108 ASP B N 1
ATOM 1729 C CA . ASP B 1 108 ? -19.344 -7.008 6.656 1 32.69 108 ASP B CA 1
ATOM 1730 C C . ASP B 1 108 ? -18.688 -8.078 7.527 1 32.69 108 ASP B C 1
ATOM 1732 O O . ASP B 1 108 ? -17.641 -8.617 7.176 1 32.69 108 ASP B O 1
ATOM 1736 N N . ARG B 1 109 ? -18.609 -8.031 8.867 1 23.06 109 ARG B N 1
ATOM 1737 C CA . ARG B 1 109 ? -18.359 -9.305 9.539 1 23.06 109 ARG B CA 1
ATOM 1738 C C . ARG B 1 109 ? -19.531 -10.258 9.344 1 23.06 109 ARG B C 1
ATOM 1740 O O . ARG B 1 109 ? -20.688 -9.828 9.289 1 23.06 109 ARG B O 1
#